Protein AF-A0A3M1VQ22-F1 (afdb_monomer_lite)

Structure (mmCIF, N/CA/C/O backbone):
data_AF-A0A3M1VQ22-F1
#
_entry.id   AF-A0A3M1VQ22-F1
#
loop_
_atom_site.group_PDB
_atom_site.id
_atom_site.type_symbol
_atom_site.label_atom_id
_atom_site.label_alt_id
_atom_site.label_comp_id
_atom_site.label_asym_id
_atom_site.label_entity_id
_atom_site.label_seq_id
_atom_site.pdbx_PDB_ins_code
_atom_site.Cartn_x
_atom_site.Cartn_y
_atom_site.Cartn_z
_atom_site.occupancy
_atom_site.B_iso_or_equiv
_atom_site.auth_seq_id
_atom_site.auth_comp_id
_atom_site.auth_asym_id
_atom_site.auth_atom_id
_atom_site.pdbx_PDB_model_num
ATOM 1 N N . MET A 1 1 ? -21.729 -11.348 -3.000 1.00 43.03 1 MET A N 1
ATOM 2 C CA . MET A 1 1 ? -21.912 -11.469 -4.464 1.00 43.03 1 MET A CA 1
ATOM 3 C C . MET A 1 1 ? -20.705 -10.811 -5.135 1.00 43.03 1 MET A C 1
ATOM 5 O O . MET A 1 1 ? -20.690 -9.607 -5.333 1.00 43.03 1 MET A O 1
ATOM 9 N N . ILE A 1 2 ? -19.619 -11.568 -5.323 1.00 41.66 2 ILE A N 1
ATOM 10 C CA . ILE A 1 2 ? -18.284 -11.046 -5.672 1.00 41.66 2 ILE A CA 1
ATOM 11 C C . ILE A 1 2 ? -18.021 -11.368 -7.144 1.00 41.66 2 ILE A C 1
ATOM 13 O O . ILE A 1 2 ? -17.883 -12.535 -7.511 1.00 41.66 2 ILE A O 1
ATOM 17 N N . ARG A 1 3 ? -17.985 -10.339 -7.998 1.00 43.03 3 ARG A N 1
ATOM 18 C CA . ARG A 1 3 ? -17.655 -10.476 -9.422 1.00 43.03 3 ARG A CA 1
ATOM 19 C C . ARG A 1 3 ? -16.148 -10.695 -9.577 1.00 43.03 3 ARG A C 1
ATOM 21 O O . ARG A 1 3 ? -15.361 -9.761 -9.484 1.00 43.03 3 ARG A O 1
ATOM 28 N N . ARG A 1 4 ? -15.755 -11.948 -9.825 1.00 49.41 4 ARG A N 1
ATOM 29 C CA . ARG A 1 4 ? -14.442 -12.309 -10.378 1.00 49.41 4 ARG A CA 1
ATOM 30 C C . ARG A 1 4 ? -14.407 -11.876 -11.841 1.00 49.41 4 ARG A C 1
ATOM 32 O O . ARG A 1 4 ? -15.120 -12.453 -12.655 1.00 49.41 4 ARG A O 1
ATOM 39 N N . VAL A 1 5 ? -13.566 -10.905 -12.179 1.00 52.34 5 VAL A N 1
ATOM 40 C CA . VAL A 1 5 ? -13.284 -10.547 -13.572 1.00 52.34 5 VAL A CA 1
ATOM 41 C C . VAL A 1 5 ? -11.785 -10.703 -13.829 1.00 52.34 5 VAL A C 1
ATOM 43 O O . VAL A 1 5 ? -10.964 -9.958 -13.311 1.00 52.34 5 VAL A O 1
ATOM 46 N N . GLY A 1 6 ? -11.447 -11.727 -14.618 1.00 43.50 6 GLY A N 1
ATOM 47 C CA . GLY A 1 6 ? -10.594 -11.540 -15.793 1.00 43.50 6 GLY A CA 1
ATOM 48 C C . GLY A 1 6 ? -9.080 -11.383 -15.627 1.00 43.50 6 GLY A C 1
ATOM 49 O O . GLY A 1 6 ? -8.506 -10.529 -16.286 1.00 43.50 6 GLY A O 1
ATOM 50 N N . ARG A 1 7 ? -8.389 -12.249 -14.874 1.00 50.84 7 ARG A N 1
ATOM 51 C CA . ARG A 1 7 ? -6.932 -12.456 -15.047 1.00 50.84 7 ARG A CA 1
ATOM 52 C C . ARG A 1 7 ? -6.647 -13.480 -16.150 1.00 50.84 7 ARG A C 1
ATOM 54 O O . ARG A 1 7 ? -6.264 -14.601 -15.842 1.00 50.84 7 ARG A O 1
ATOM 61 N N . ARG A 1 8 ? -6.856 -13.133 -17.423 1.00 50.88 8 ARG A N 1
ATOM 62 C CA . ARG A 1 8 ? -6.312 -13.870 -18.585 1.00 50.88 8 ARG A CA 1
ATOM 63 C C . ARG A 1 8 ? -6.270 -12.933 -19.788 1.00 50.88 8 ARG A C 1
ATOM 65 O O . ARG A 1 8 ? -7.335 -12.674 -20.334 1.00 50.88 8 ARG A O 1
ATOM 72 N N . ARG A 1 9 ? -5.073 -12.456 -20.164 1.00 49.94 9 ARG A N 1
ATOM 73 C CA . ARG A 1 9 ? -4.638 -12.031 -21.521 1.00 49.94 9 ARG A CA 1
ATOM 74 C C . ARG A 1 9 ? -3.496 -11.006 -21.454 1.00 49.94 9 ARG A C 1
ATOM 76 O O . ARG A 1 9 ? -3.702 -9.866 -21.822 1.00 49.94 9 ARG A O 1
ATOM 83 N N . ILE A 1 10 ? -2.299 -11.408 -21.019 1.00 47.97 10 ILE A N 1
ATOM 84 C CA . ILE A 1 10 ? -1.042 -10.741 -21.426 1.00 47.97 10 ILE A CA 1
ATOM 85 C C . ILE A 1 10 ? 0.077 -11.797 -21.458 1.00 47.97 10 ILE A C 1
ATOM 87 O O . ILE A 1 10 ? 0.997 -11.774 -20.657 1.00 47.97 10 ILE A O 1
ATOM 91 N N . LEU A 1 11 ? -0.053 -12.797 -22.330 1.00 46.06 11 LEU A N 1
ATOM 92 C CA . LEU A 1 11 ? 1.038 -13.697 -22.738 1.00 46.06 11 LEU A CA 1
ATOM 93 C C . LEU A 1 11 ? 0.739 -14.148 -24.175 1.00 46.06 11 LEU A C 1
ATOM 95 O O . LEU A 1 11 ? 0.357 -15.287 -24.418 1.00 46.06 11 LEU A O 1
ATOM 99 N N . ALA A 1 12 ? 0.782 -13.203 -25.114 1.00 44.47 12 ALA A N 1
ATOM 100 C CA . ALA A 1 12 ? 0.641 -13.468 -26.550 1.00 44.47 12 ALA A CA 1
ATOM 101 C C . ALA A 1 12 ? 1.214 -12.300 -27.374 1.00 44.47 12 ALA A C 1
ATOM 103 O O . ALA A 1 12 ? 0.544 -11.755 -28.242 1.00 44.47 12 ALA A O 1
ATOM 104 N N . GLY A 1 13 ? 2.435 -11.868 -27.051 1.00 37.38 13 GLY A N 1
ATOM 105 C CA . GLY A 1 13 ? 3.109 -10.758 -27.741 1.00 37.38 13 GLY A CA 1
ATOM 106 C C . GLY A 1 13 ? 4.597 -11.000 -27.983 1.00 37.38 13 GLY A C 1
ATOM 107 O O . GLY A 1 13 ? 5.353 -10.051 -28.123 1.00 37.38 13 GLY A O 1
ATOM 108 N N . LEU A 1 14 ? 5.035 -12.262 -27.977 1.00 42.47 14 LEU A N 1
ATOM 109 C CA . LEU A 1 14 ? 6.448 -12.642 -28.060 1.00 42.47 14 LEU A CA 1
ATOM 110 C C . LEU A 1 14 ? 6.607 -13.842 -29.007 1.00 42.47 14 LEU A C 1
ATOM 112 O O . LEU A 1 14 ? 7.109 -14.890 -28.628 1.00 42.47 14 LEU A O 1
ATOM 116 N N . ALA A 1 15 ? 6.070 -13.720 -30.226 1.00 43.84 15 ALA A N 1
ATOM 117 C CA . ALA A 1 15 ? 6.217 -14.739 -31.273 1.00 43.84 15 ALA A CA 1
ATOM 118 C C . ALA A 1 15 ? 5.955 -14.216 -32.704 1.00 43.84 15 ALA A C 1
ATOM 120 O O . ALA A 1 15 ? 5.508 -14.975 -33.557 1.00 43.84 15 ALA A O 1
ATOM 121 N N . ALA A 1 16 ? 6.195 -12.932 -32.994 1.00 44.53 16 ALA A N 1
ATOM 122 C CA . ALA A 1 16 ? 5.963 -12.386 -34.338 1.00 44.53 16 ALA A CA 1
ATOM 123 C C . ALA A 1 16 ? 6.965 -11.280 -34.710 1.00 44.53 16 ALA A C 1
ATOM 125 O O . ALA A 1 16 ? 6.578 -10.151 -34.981 1.00 44.53 16 ALA A O 1
ATOM 126 N N . ALA A 1 17 ? 8.262 -11.595 -34.699 1.00 41.09 17 ALA A N 1
ATOM 127 C CA . ALA A 1 17 ? 9.289 -10.723 -35.287 1.00 41.09 17 ALA A CA 1
ATOM 128 C C . ALA A 1 17 ? 10.519 -11.494 -35.810 1.00 41.09 17 ALA A C 1
ATOM 130 O O . ALA A 1 17 ? 11.607 -10.942 -35.884 1.00 41.09 17 ALA A O 1
ATOM 131 N N . ASN A 1 18 ? 10.361 -12.771 -36.179 1.00 45.91 18 ASN A N 1
ATOM 132 C CA . ASN A 1 18 ? 11.430 -13.592 -36.765 1.00 45.91 18 ASN A CA 1
ATOM 133 C C . ASN A 1 18 ? 10.961 -14.231 -38.078 1.00 45.91 18 ASN A C 1
ATOM 135 O O . ASN A 1 18 ? 10.862 -15.449 -38.180 1.00 45.91 18 ASN A O 1
ATOM 139 N N . LEU A 1 19 ? 10.604 -13.408 -39.068 1.00 43.31 19 LEU A N 1
ATOM 140 C CA . LEU A 1 19 ? 10.164 -13.899 -40.380 1.00 43.31 19 LEU A CA 1
ATOM 141 C C . LEU A 1 19 ? 10.321 -12.835 -41.484 1.00 43.31 19 LEU A C 1
ATOM 143 O O . LEU A 1 19 ? 9.360 -12.507 -42.165 1.00 43.31 19 LEU A O 1
ATOM 147 N N . VAL A 1 20 ? 11.525 -12.268 -41.659 1.00 44.25 20 VAL A N 1
ATOM 148 C CA . VAL A 1 20 ? 11.853 -11.486 -42.881 1.00 44.25 20 VAL A CA 1
ATOM 149 C C . VAL A 1 20 ? 13.243 -11.787 -43.479 1.00 44.25 20 VAL A C 1
ATOM 151 O O . VAL A 1 20 ? 13.427 -11.583 -44.670 1.00 44.25 20 VAL A O 1
ATOM 154 N N . ASN A 1 21 ? 14.209 -12.379 -42.765 1.00 38.47 21 ASN A N 1
ATOM 155 C CA . ASN A 1 21 ? 15.566 -12.586 -43.314 1.00 38.47 21 ASN A CA 1
ATOM 156 C C . ASN A 1 21 ? 15.889 -14.041 -43.699 1.00 38.47 21 ASN A C 1
ATOM 158 O O . ASN A 1 21 ? 16.806 -14.649 -43.155 1.00 38.47 21 ASN A O 1
ATOM 162 N N . ALA A 1 22 ? 15.151 -14.599 -44.664 1.00 40.06 22 ALA A N 1
ATOM 163 C CA . ALA A 1 22 ? 15.473 -15.907 -45.254 1.00 40.06 22 ALA A CA 1
ATOM 164 C C . ALA A 1 22 ? 15.155 -16.017 -46.764 1.00 40.06 22 ALA A C 1
ATOM 166 O O . ALA A 1 22 ? 14.732 -17.074 -47.220 1.00 40.06 22 ALA A O 1
ATOM 167 N N . VAL A 1 23 ? 15.345 -14.945 -47.555 1.00 41.47 23 VAL A N 1
ATOM 168 C CA . VAL A 1 23 ? 15.144 -14.973 -49.031 1.00 41.47 23 VAL A CA 1
ATOM 169 C C . VAL A 1 23 ? 16.286 -14.291 -49.815 1.00 41.47 23 VAL A C 1
ATOM 171 O O . VAL A 1 23 ? 16.087 -13.765 -50.899 1.00 41.47 23 VAL A O 1
ATOM 174 N N . ALA A 1 24 ? 17.525 -14.311 -49.319 1.00 35.53 24 ALA A N 1
ATOM 175 C CA . ALA A 1 24 ? 18.677 -13.754 -50.054 1.00 35.53 24 ALA A CA 1
ATOM 176 C C . ALA A 1 24 ? 19.819 -14.769 -50.234 1.00 35.53 24 ALA A C 1
ATOM 178 O O . ALA A 1 24 ? 20.990 -14.442 -50.081 1.00 35.53 24 ALA A O 1
ATOM 179 N N . ALA A 1 25 ? 19.471 -16.020 -50.544 1.00 37.09 25 ALA A N 1
ATOM 180 C CA . ALA A 1 25 ? 20.426 -17.086 -50.848 1.00 37.09 25 ALA A CA 1
ATOM 181 C C . ALA A 1 25 ? 19.922 -17.964 -52.010 1.00 37.09 25 ALA A C 1
ATOM 183 O O . ALA A 1 25 ? 19.781 -19.170 -51.857 1.00 37.09 25 ALA A O 1
ATOM 184 N N . ALA A 1 26 ? 19.575 -17.358 -53.155 1.00 40.00 26 ALA A N 1
ATOM 185 C CA . ALA A 1 26 ? 19.200 -18.087 -54.378 1.00 40.00 26 ALA A CA 1
ATOM 186 C C . ALA A 1 26 ? 19.204 -17.191 -55.641 1.00 40.00 26 ALA A C 1
ATOM 188 O O . ALA A 1 26 ? 18.180 -17.031 -56.291 1.00 40.00 26 ALA A O 1
ATOM 189 N N . ALA A 1 27 ? 20.338 -16.567 -55.964 1.00 40.44 27 ALA A N 1
ATOM 190 C CA . ALA A 1 27 ? 20.690 -16.007 -57.282 1.00 40.44 27 ALA A CA 1
ATOM 191 C C . ALA A 1 27 ? 22.098 -15.419 -57.104 1.00 40.44 27 ALA A C 1
ATOM 193 O O . ALA A 1 27 ? 22.261 -14.433 -56.401 1.00 40.44 27 ALA A O 1
ATOM 194 N N . ILE A 1 28 ? 23.183 -16.050 -57.541 1.00 40.75 28 ILE A N 1
ATOM 195 C CA . ILE A 1 28 ? 23.676 -16.024 -58.920 1.00 40.75 28 ILE A CA 1
ATOM 196 C C . ILE A 1 28 ? 24.540 -17.283 -59.090 1.00 40.75 28 ILE A C 1
ATOM 198 O O . ILE A 1 28 ? 25.697 -17.326 -58.684 1.00 40.75 28 ILE A O 1
ATOM 202 N N . LEU A 1 29 ? 23.950 -18.341 -59.641 1.00 38.75 29 LEU A N 1
ATOM 203 C CA . LEU A 1 29 ? 24.660 -19.559 -60.038 1.00 38.75 29 LEU A CA 1
ATOM 204 C C . LEU A 1 29 ? 23.904 -20.196 -61.211 1.00 38.75 29 LEU A C 1
ATOM 206 O O . LEU A 1 29 ? 23.337 -21.271 -61.082 1.00 38.75 29 LEU A O 1
ATOM 210 N N . ALA A 1 30 ? 23.816 -19.466 -62.331 1.00 36.09 30 ALA A N 1
ATOM 211 C CA . ALA A 1 30 ? 23.327 -19.973 -63.618 1.00 36.09 30 ALA A CA 1
ATOM 212 C C . ALA A 1 30 ? 23.553 -18.958 -64.759 1.00 36.09 30 ALA A C 1
ATOM 214 O O . ALA A 1 30 ? 22.611 -18.298 -65.173 1.00 36.09 30 ALA A O 1
ATOM 215 N N . VAL A 1 31 ? 24.777 -18.853 -65.293 1.00 38.97 31 VAL A N 1
ATOM 216 C CA . VAL A 1 31 ? 25.001 -18.616 -66.739 1.00 38.97 31 VAL A CA 1
ATOM 217 C C . VAL A 1 31 ? 26.273 -19.370 -67.143 1.00 38.97 31 VAL A C 1
ATOM 219 O O . VAL A 1 31 ? 27.340 -18.808 -67.364 1.00 38.97 31 VAL A O 1
ATOM 222 N N . VAL A 1 32 ? 26.149 -20.693 -67.186 1.00 39.50 32 VAL A N 1
ATOM 223 C CA . VAL A 1 32 ? 26.975 -21.572 -68.016 1.00 39.50 32 VAL A CA 1
ATOM 224 C C . VAL A 1 32 ? 26.030 -22.139 -69.072 1.00 39.50 32 VAL A C 1
ATOM 226 O O . VAL A 1 32 ? 24.908 -22.514 -68.743 1.00 39.50 32 VAL A O 1
ATOM 229 N N . SER A 1 33 ? 26.518 -22.234 -70.311 1.00 38.31 33 SER A N 1
ATOM 230 C CA . SER A 1 33 ? 25.913 -22.863 -71.498 1.00 38.31 33 SER A CA 1
ATOM 231 C C . SER A 1 33 ? 25.018 -21.986 -72.390 1.00 38.31 33 SER A C 1
ATOM 233 O O . SER A 1 33 ? 23.804 -21.965 -72.260 1.00 38.31 33 SER A O 1
ATOM 235 N N . LEU A 1 34 ? 25.635 -21.312 -73.370 1.00 36.50 34 LEU A N 1
ATOM 236 C CA . LEU A 1 34 ? 25.376 -21.541 -74.803 1.00 36.50 34 LEU A CA 1
ATOM 237 C C . LEU A 1 34 ? 26.309 -20.656 -75.652 1.00 36.50 34 LEU A C 1
ATOM 239 O O . LEU A 1 34 ? 26.070 -19.465 -75.789 1.00 36.50 34 LEU A O 1
ATOM 243 N N . ALA A 1 35 ? 27.366 -21.244 -76.215 1.00 37.16 35 ALA A N 1
ATOM 244 C CA . ALA A 1 35 ? 27.938 -20.890 -77.522 1.00 37.16 35 ALA A CA 1
ATOM 245 C C . ALA A 1 35 ? 29.147 -21.798 -77.773 1.00 37.16 35 ALA A C 1
ATOM 247 O O . ALA A 1 35 ? 30.301 -21.436 -77.554 1.00 37.16 35 ALA A O 1
ATOM 248 N N . GLY A 1 36 ? 28.864 -23.028 -78.195 1.00 33.69 36 GLY A N 1
ATOM 249 C CA . GLY A 1 36 ? 29.852 -23.815 -78.911 1.00 33.69 36 GLY A CA 1
ATOM 250 C C . GLY A 1 36 ? 30.009 -23.263 -80.326 1.00 33.69 36 GLY A C 1
ATOM 251 O O . GLY A 1 36 ? 29.008 -22.989 -80.978 1.00 33.69 36 GLY A O 1
ATOM 252 N N . ARG A 1 37 ? 31.259 -23.137 -80.773 1.00 39.56 37 ARG A N 1
ATOM 253 C CA . ARG A 1 37 ? 31.849 -23.807 -81.948 1.00 39.56 37 ARG A CA 1
ATOM 254 C C . ARG A 1 37 ? 32.861 -22.914 -82.663 1.00 39.56 37 ARG A C 1
ATOM 256 O O . ARG A 1 37 ? 32.543 -21.843 -83.151 1.00 39.56 37 ARG A O 1
ATOM 263 N N . GLU A 1 38 ? 34.049 -23.501 -82.773 1.00 38.84 38 GLU A N 1
ATOM 264 C CA . GLU A 1 38 ? 34.895 -23.492 -83.966 1.00 38.84 38 GLU A CA 1
ATOM 265 C C . GLU A 1 38 ? 35.459 -22.138 -84.414 1.00 38.84 38 GLU A C 1
ATOM 267 O O . GLU A 1 38 ? 34.903 -21.444 -85.254 1.00 38.84 38 GLU A O 1
ATOM 272 N N . SER A 1 39 ? 36.696 -21.866 -83.993 1.00 40.91 39 SER A N 1
ATOM 273 C CA . SER A 1 39 ? 37.701 -21.484 -84.984 1.00 40.91 39 SER A CA 1
ATOM 274 C C . SER A 1 39 ? 39.082 -21.969 -84.560 1.00 40.91 39 SER A C 1
ATOM 276 O O . SER A 1 39 ? 39.655 -21.535 -83.562 1.00 40.91 39 SER A O 1
ATOM 278 N N . ARG A 1 40 ? 39.578 -22.953 -85.312 1.00 42.44 40 ARG A N 1
ATOM 279 C CA . ARG A 1 40 ? 40.925 -23.509 -85.238 1.00 42.44 40 ARG A CA 1
ATOM 280 C C . ARG A 1 40 ? 41.657 -23.037 -86.492 1.00 42.44 40 ARG A C 1
ATOM 282 O O . ARG A 1 40 ? 41.433 -23.584 -87.563 1.00 42.44 40 ARG A O 1
ATOM 289 N N . ALA A 1 41 ? 42.536 -22.059 -86.334 1.00 40.28 41 ALA A N 1
ATOM 290 C CA . ALA A 1 41 ? 43.643 -21.748 -87.237 1.00 40.28 41 ALA A CA 1
ATOM 291 C C . ALA A 1 41 ? 44.754 -21.199 -86.326 1.00 40.28 41 ALA A C 1
ATOM 293 O O . ALA A 1 41 ? 44.575 -20.173 -85.685 1.00 40.28 41 ALA A O 1
ATOM 294 N N . GLN A 1 42 ? 45.650 -22.066 -85.853 1.00 38.31 42 GLN A N 1
ATOM 295 C CA . GLN A 1 42 ? 47.008 -22.243 -86.380 1.00 38.31 42 GLN A CA 1
ATOM 296 C C . GLN A 1 42 ? 47.848 -20.960 -86.435 1.00 38.31 42 GLN A C 1
ATOM 298 O O . GLN A 1 42 ? 47.538 -20.052 -87.193 1.00 38.31 42 GLN A O 1
ATOM 303 N N . GLN A 1 43 ? 48.993 -21.062 -85.737 1.00 39.88 43 GLN A N 1
ATOM 304 C CA . GLN A 1 43 ? 50.271 -20.376 -85.982 1.00 39.88 43 GLN A CA 1
ATOM 305 C C . GLN A 1 43 ? 50.308 -18.906 -85.507 1.00 39.88 43 GLN A C 1
ATOM 307 O O . GLN A 1 43 ? 49.390 -18.149 -85.759 1.00 39.88 43 GLN A O 1
ATOM 312 N N . THR A 1 44 ? 51.294 -18.426 -84.740 1.00 37.25 44 THR A N 1
ATOM 313 C CA . THR A 1 44 ? 52.724 -18.777 -84.686 1.00 37.25 44 THR A CA 1
ATOM 314 C C . THR A 1 44 ? 53.408 -18.070 -83.501 1.00 37.25 44 THR A C 1
ATOM 316 O O . THR A 1 44 ? 53.083 -16.928 -83.218 1.00 37.25 44 THR A O 1
ATOM 319 N N . VAL A 1 45 ? 54.413 -18.751 -82.928 1.00 44.19 45 VAL A N 1
ATOM 320 C CA . VAL A 1 45 ? 55.633 -18.244 -82.250 1.00 44.19 45 VAL A CA 1
ATOM 321 C C . VAL A 1 45 ? 55.492 -17.532 -80.881 1.00 44.19 45 VAL A C 1
ATOM 323 O O . VAL A 1 45 ? 54.799 -16.527 -80.766 1.00 44.19 45 VAL A O 1
ATOM 326 N N . PRO A 1 46 ? 56.208 -18.013 -79.837 1.00 51.91 46 PRO A N 1
ATOM 327 C CA . PRO A 1 46 ? 56.334 -17.328 -78.558 1.00 51.91 46 PRO A CA 1
ATOM 328 C C . PRO A 1 46 ? 57.425 -16.260 -78.671 1.00 51.91 46 PRO A C 1
ATOM 330 O O . PRO A 1 46 ? 58.616 -16.568 -78.652 1.00 51.91 46 PRO A O 1
ATOM 333 N N . GLU A 1 47 ? 57.024 -15.001 -78.795 1.00 47.97 47 GLU A N 1
ATOM 334 C CA . GLU A 1 47 ? 57.943 -13.881 -78.639 1.00 47.97 47 GLU A CA 1
ATOM 335 C C . GLU A 1 47 ? 58.036 -13.552 -77.147 1.00 47.97 47 GLU A C 1
ATOM 337 O O . GLU A 1 47 ? 57.214 -12.845 -76.566 1.00 47.97 47 GLU A O 1
ATOM 342 N N . ALA A 1 48 ? 59.019 -14.182 -76.506 1.00 53.09 48 ALA A N 1
ATOM 343 C CA . ALA A 1 48 ? 59.512 -13.772 -75.208 1.00 53.09 48 ALA A CA 1
ATOM 344 C C . ALA A 1 48 ? 60.087 -12.354 -75.344 1.00 53.09 48 ALA A C 1
ATOM 346 O O . ALA A 1 48 ? 61.204 -12.182 -75.825 1.00 53.09 48 ALA A O 1
ATOM 347 N N . LEU A 1 49 ? 59.308 -11.356 -74.927 1.00 48.59 49 LEU A N 1
ATOM 348 C CA . LEU A 1 49 ? 59.754 -9.981 -74.740 1.00 48.59 49 LEU A CA 1
ATOM 349 C C . LEU A 1 49 ? 59.632 -9.607 -73.258 1.00 48.59 49 LEU A C 1
ATOM 351 O O . LEU A 1 49 ? 58.539 -9.497 -72.708 1.00 48.59 49 LEU A O 1
ATOM 355 N N . ASP A 1 50 ? 60.813 -9.455 -72.664 1.00 50.19 50 ASP A N 1
ATOM 356 C CA . ASP A 1 50 ? 61.191 -8.588 -71.547 1.00 50.19 50 ASP A CA 1
ATOM 357 C C . ASP A 1 50 ? 60.502 -8.725 -70.173 1.00 50.19 50 ASP A C 1
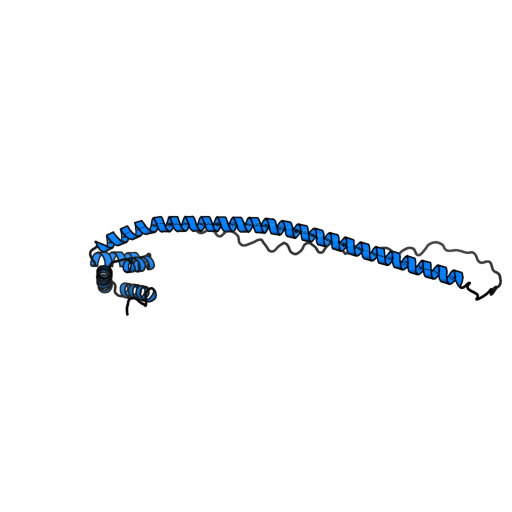ATOM 359 O O . ASP A 1 50 ? 59.413 -8.198 -69.939 1.00 50.19 50 ASP A O 1
ATOM 363 N N . PRO A 1 51 ? 61.215 -9.265 -69.161 1.00 52.62 51 PRO A N 1
ATOM 364 C CA . PRO A 1 51 ? 60.904 -9.045 -67.759 1.00 52.62 51 PRO A CA 1
ATOM 365 C C . PRO A 1 51 ? 61.570 -7.742 -67.283 1.00 52.62 51 PRO A C 1
ATOM 367 O O . PRO A 1 51 ? 62.492 -7.764 -66.474 1.00 52.62 51 PRO A O 1
ATOM 370 N N . LEU A 1 52 ? 61.116 -6.592 -67.779 1.00 52.25 52 LEU A N 1
ATOM 371 C CA . LEU A 1 52 ? 61.417 -5.288 -67.176 1.00 52.25 52 LEU A CA 1
ATOM 372 C C . LEU A 1 52 ? 60.109 -4.509 -67.041 1.00 52.25 52 LEU A C 1
ATOM 374 O O . LEU A 1 52 ? 59.797 -3.604 -67.810 1.00 52.25 52 LEU A O 1
ATOM 378 N N . ALA A 1 53 ? 59.315 -4.910 -66.046 1.00 57.56 53 ALA A N 1
ATOM 379 C CA . ALA A 1 53 ? 58.217 -4.098 -65.553 1.00 57.56 53 ALA A CA 1
ATOM 380 C C . ALA A 1 53 ? 58.781 -2.733 -65.133 1.00 57.56 53 ALA A C 1
ATOM 382 O O . ALA A 1 53 ? 59.586 -2.645 -64.208 1.00 57.56 53 ALA A O 1
ATOM 383 N N . ASP A 1 54 ? 58.378 -1.685 -65.844 1.00 61.62 54 ASP A N 1
ATOM 384 C CA . ASP A 1 54 ? 58.739 -0.299 -65.566 1.00 61.62 54 ASP A CA 1
ATOM 385 C C . ASP A 1 54 ? 58.308 0.045 -64.119 1.00 61.62 54 ASP A C 1
ATOM 387 O O . ASP A 1 54 ? 57.100 0.094 -63.841 1.00 61.62 54 ASP A O 1
ATOM 391 N N . PRO A 1 55 ? 59.246 0.218 -63.165 1.00 63.72 55 PRO A N 1
ATOM 392 C CA . PRO A 1 55 ? 58.932 0.280 -61.732 1.00 63.72 55 PRO A CA 1
ATOM 393 C C . PRO A 1 55 ? 57.993 1.446 -61.394 1.00 63.72 55 PRO A C 1
ATOM 395 O O . PRO A 1 55 ? 57.180 1.357 -60.477 1.00 63.72 55 PRO A O 1
ATOM 398 N N . VAL A 1 56 ? 58.017 2.501 -62.213 1.00 66.12 56 VAL A N 1
ATOM 399 C CA . VAL A 1 56 ? 57.152 3.679 -62.090 1.00 66.12 56 VAL A CA 1
ATOM 400 C C . VAL A 1 56 ? 55.671 3.340 -62.323 1.00 66.12 56 VAL A C 1
ATOM 402 O O . VAL A 1 56 ? 54.796 3.885 -61.650 1.00 66.12 56 VAL A O 1
ATOM 405 N N . LYS A 1 57 ? 55.356 2.414 -63.239 1.00 73.06 57 LYS A N 1
ATOM 406 C CA . LYS A 1 57 ? 53.969 1.982 -63.501 1.00 73.06 57 LYS A CA 1
ATOM 407 C C . LYS A 1 57 ? 53.456 1.031 -62.423 1.00 73.06 57 LYS A C 1
ATOM 409 O O . LYS A 1 57 ? 52.279 1.096 -62.072 1.00 73.06 57 LYS A O 1
ATOM 414 N N . ALA A 1 58 ? 54.333 0.186 -61.881 1.00 74.62 58 ALA A N 1
ATOM 415 C CA . ALA A 1 58 ? 54.002 -0.684 -60.757 1.00 74.62 58 ALA A CA 1
ATOM 416 C C . ALA A 1 58 ? 53.657 0.137 -59.502 1.00 74.62 58 ALA A C 1
ATOM 418 O O . ALA A 1 58 ? 52.615 -0.091 -58.893 1.00 74.62 58 ALA A O 1
ATOM 419 N N . GLU A 1 59 ? 54.450 1.163 -59.173 1.00 78.81 59 GLU A N 1
ATOM 420 C CA . GLU A 1 59 ? 54.151 2.063 -58.051 1.00 78.81 59 GLU A CA 1
ATOM 421 C C . GLU A 1 59 ? 52.841 2.843 -58.228 1.00 78.81 59 GLU A C 1
ATOM 423 O O . GLU A 1 59 ? 52.094 3.022 -57.266 1.00 78.81 59 GLU A O 1
ATOM 428 N N . ALA A 1 60 ? 52.537 3.312 -59.443 1.00 81.44 60 ALA A N 1
ATOM 429 C CA . ALA A 1 60 ? 51.286 4.019 -59.719 1.00 81.44 60 ALA A CA 1
ATOM 430 C C . ALA A 1 60 ? 50.054 3.120 -59.504 1.00 81.44 60 ALA A C 1
ATOM 432 O O . ALA A 1 60 ? 49.068 3.561 -58.911 1.00 81.44 60 ALA A O 1
ATOM 433 N N . LEU A 1 61 ? 50.131 1.850 -59.918 1.00 83.06 61 LEU A N 1
ATOM 434 C CA . LEU A 1 61 ? 49.072 0.859 -59.703 1.00 83.06 61 LEU A CA 1
ATOM 435 C C . LEU A 1 61 ? 48.873 0.534 -58.216 1.00 83.06 61 LEU A C 1
ATOM 437 O O . LEU A 1 61 ? 47.732 0.437 -57.766 1.00 83.06 61 LEU A O 1
ATOM 441 N N . GLU A 1 62 ? 49.949 0.408 -57.436 1.00 85.12 62 GLU A N 1
ATOM 442 C CA . GLU A 1 62 ? 49.852 0.182 -55.985 1.00 85.12 62 GLU A CA 1
ATOM 443 C C . GLU A 1 62 ? 49.267 1.398 -55.242 1.00 85.12 62 GLU A C 1
ATOM 445 O O . GLU A 1 62 ? 48.439 1.251 -54.339 1.00 85.12 62 GLU A O 1
ATOM 450 N N . ARG A 1 63 ? 49.603 2.626 -55.663 1.00 87.81 63 ARG A N 1
ATOM 451 C CA . ARG A 1 63 ? 48.975 3.850 -55.125 1.00 87.81 63 ARG A CA 1
ATOM 452 C C . ARG A 1 63 ? 47.481 3.912 -55.433 1.00 87.81 63 ARG A C 1
ATOM 454 O O . ARG A 1 63 ? 46.688 4.319 -54.590 1.00 87.81 63 ARG A O 1
ATOM 461 N N . GLU A 1 64 ? 47.076 3.491 -56.625 1.00 90.06 64 GLU A N 1
ATOM 462 C CA . GLU A 1 64 ? 45.662 3.456 -56.993 1.00 90.06 64 GLU A CA 1
ATOM 463 C C . GLU A 1 64 ? 44.884 2.381 -56.218 1.00 90.06 64 GLU A C 1
ATOM 465 O O . GLU A 1 64 ? 43.741 2.614 -55.820 1.00 90.06 64 GLU A O 1
ATOM 470 N N . ARG A 1 65 ? 45.499 1.218 -55.960 1.00 89.31 65 ARG A N 1
ATOM 471 C CA . ARG A 1 65 ? 44.918 0.164 -55.112 1.00 89.31 65 ARG A CA 1
ATOM 472 C C . ARG A 1 65 ? 44.735 0.634 -53.675 1.00 89.31 65 ARG A C 1
ATOM 474 O O . ARG A 1 65 ? 43.621 0.572 -53.169 1.00 89.31 65 ARG A O 1
ATOM 481 N N . THR A 1 66 ? 45.782 1.182 -53.065 1.00 93.00 66 THR A N 1
ATOM 482 C CA . THR A 1 66 ? 45.722 1.708 -51.690 1.00 93.00 66 THR A CA 1
ATOM 483 C C . THR A 1 66 ? 44.720 2.854 -51.553 1.00 93.00 66 THR A C 1
ATOM 485 O O . THR A 1 66 ? 43.974 2.912 -50.579 1.00 93.00 66 THR A O 1
ATOM 488 N N . PHE A 1 67 ? 44.621 3.738 -52.553 1.00 94.12 67 PHE A N 1
ATOM 489 C CA . PHE A 1 67 ? 43.585 4.770 -52.578 1.00 94.12 67 PHE A CA 1
ATOM 490 C C . PHE A 1 67 ? 42.174 4.172 -52.653 1.00 94.12 67 PHE A C 1
ATOM 492 O O . PHE A 1 67 ? 41.286 4.604 -51.918 1.00 94.12 67 PHE A O 1
ATOM 499 N N . ARG A 1 68 ? 41.955 3.161 -53.505 1.00 94.75 68 ARG A N 1
ATOM 500 C CA . ARG A 1 68 ? 40.664 2.458 -53.579 1.00 94.75 68 ARG A CA 1
ATOM 501 C C . ARG A 1 68 ? 40.307 1.778 -52.257 1.00 94.75 68 ARG A C 1
ATOM 503 O O . ARG A 1 68 ? 39.175 1.921 -51.808 1.00 94.75 68 ARG A O 1
ATOM 510 N N . GLU A 1 69 ? 41.257 1.104 -51.618 1.00 95.62 69 GLU A N 1
ATOM 511 C CA . GLU A 1 69 ? 41.067 0.477 -50.304 1.00 95.62 69 GLU A CA 1
ATOM 512 C C . GLU A 1 69 ? 40.684 1.507 -49.233 1.00 95.62 69 GLU A C 1
ATOM 514 O O . GLU A 1 69 ? 39.713 1.301 -48.505 1.00 95.62 69 GLU A O 1
ATOM 519 N N . LEU A 1 70 ? 41.367 2.657 -49.196 1.00 96.25 70 LEU A N 1
ATOM 520 C CA . LEU A 1 70 ? 41.053 3.746 -48.270 1.00 96.25 70 LEU A CA 1
ATOM 521 C C . LEU A 1 70 ? 39.634 4.296 -48.492 1.00 96.25 70 LEU A C 1
ATOM 523 O O . LEU A 1 70 ? 38.910 4.571 -47.536 1.00 96.25 70 LEU A O 1
ATOM 527 N N . VAL A 1 71 ? 39.218 4.461 -49.752 1.00 96.81 71 VAL A N 1
ATOM 528 C CA . VAL A 1 71 ? 37.865 4.929 -50.089 1.00 96.81 71 VAL A CA 1
ATOM 529 C C . VAL A 1 71 ? 36.807 3.931 -49.616 1.00 96.81 71 VAL A C 1
ATOM 531 O O . VAL A 1 71 ? 35.790 4.353 -49.061 1.00 96.81 71 VAL A O 1
ATOM 534 N N . GLU A 1 72 ? 37.035 2.630 -49.788 1.00 96.81 72 GLU A N 1
ATOM 535 C CA . GLU A 1 72 ? 36.119 1.597 -49.295 1.00 96.81 72 GLU A CA 1
ATOM 536 C C . GLU A 1 72 ? 36.077 1.545 -47.762 1.00 96.81 72 GLU A C 1
ATOM 538 O O . GLU A 1 72 ? 34.991 1.476 -47.183 1.00 96.81 72 GLU A O 1
ATOM 543 N N . GLU A 1 73 ? 37.217 1.685 -47.079 1.00 97.19 73 GLU A N 1
ATOM 544 C CA . GLU A 1 73 ? 37.261 1.770 -45.615 1.00 97.19 73 GLU A CA 1
ATOM 545 C C . GLU A 1 73 ? 36.489 2.995 -45.098 1.00 97.19 73 GLU A C 1
ATOM 547 O O . GLU A 1 73 ? 35.699 2.894 -44.155 1.00 97.19 73 GLU A O 1
ATOM 552 N N . LEU A 1 74 ? 36.660 4.157 -45.736 1.00 97.56 74 LEU A N 1
ATOM 553 C CA . LEU A 1 74 ? 35.931 5.375 -45.380 1.00 97.56 74 LEU A CA 1
ATOM 554 C C . LEU A 1 74 ? 34.426 5.237 -45.626 1.00 97.56 74 LEU A C 1
ATOM 556 O O . LEU A 1 74 ? 33.631 5.694 -44.803 1.00 97.56 74 LEU A O 1
ATOM 560 N N . ARG A 1 75 ? 34.014 4.581 -46.718 1.00 97.31 75 ARG A N 1
ATOM 561 C CA . ARG A 1 75 ? 32.599 4.275 -46.987 1.00 97.31 75 ARG A CA 1
ATOM 562 C C . ARG A 1 75 ? 32.018 3.342 -45.932 1.00 97.31 75 ARG A C 1
ATOM 564 O O . ARG A 1 75 ? 30.926 3.610 -45.434 1.00 97.31 75 ARG A O 1
ATOM 571 N N . ALA A 1 76 ? 32.751 2.296 -45.556 1.00 97.44 76 ALA A N 1
ATOM 572 C CA . ALA A 1 76 ? 32.337 1.365 -44.513 1.00 97.44 76 ALA A CA 1
ATOM 573 C C . ALA A 1 76 ? 32.178 2.073 -43.159 1.00 97.44 76 ALA A C 1
ATOM 575 O O . ALA A 1 76 ? 31.136 1.937 -42.517 1.00 97.44 76 ALA A O 1
ATOM 576 N N . LYS A 1 77 ? 33.155 2.902 -42.766 1.00 97.75 77 LYS A N 1
ATOM 577 C CA . LYS A 1 77 ? 33.086 3.708 -41.537 1.00 97.75 77 LYS A CA 1
ATOM 578 C C . LYS A 1 77 ? 31.929 4.700 -41.559 1.00 97.75 77 LYS A C 1
ATOM 580 O O . LYS A 1 77 ? 31.223 4.826 -40.564 1.00 97.75 77 LYS A O 1
ATOM 585 N N . LYS A 1 78 ? 31.696 5.380 -42.684 1.00 97.88 78 LYS A N 1
ATOM 586 C CA . LYS A 1 78 ? 30.557 6.295 -42.831 1.00 97.88 78 LYS A CA 1
ATOM 587 C C . LYS A 1 78 ? 29.229 5.557 -42.644 1.00 97.88 78 LYS A C 1
ATOM 589 O O . LYS A 1 78 ? 28.402 6.005 -41.860 1.00 97.88 78 LYS A O 1
ATOM 594 N N . ALA A 1 79 ? 29.057 4.408 -43.294 1.00 97.81 79 ALA A N 1
ATOM 595 C CA . ALA A 1 79 ? 27.849 3.599 -43.148 1.00 97.81 79 ALA A CA 1
ATOM 596 C C . ALA A 1 79 ? 27.660 3.082 -41.709 1.00 97.81 79 ALA A C 1
ATOM 598 O O . ALA A 1 79 ? 26.535 2.978 -41.225 1.00 97.81 79 ALA A O 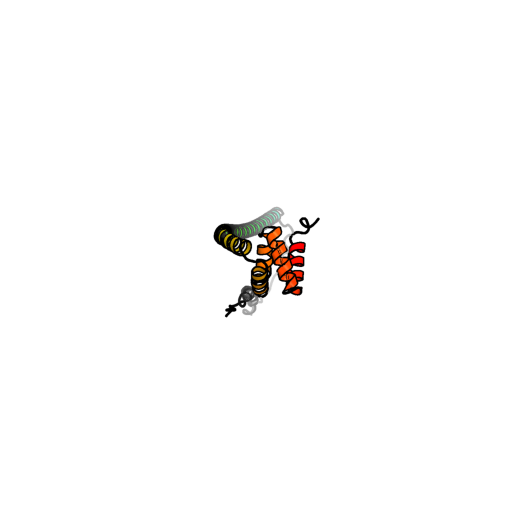1
ATOM 599 N N . GLU A 1 80 ? 28.746 2.756 -41.004 1.00 98.19 80 GLU A N 1
ATOM 600 C CA . GLU A 1 80 ? 28.697 2.383 -39.588 1.00 98.19 80 GLU A CA 1
ATOM 601 C C . GLU A 1 80 ? 28.265 3.557 -38.698 1.00 98.19 80 GLU A C 1
ATOM 603 O O . GLU A 1 80 ? 27.418 3.375 -37.823 1.00 98.19 80 GLU A O 1
ATOM 608 N N . ILE A 1 81 ? 28.809 4.754 -38.933 1.00 98.31 81 ILE A N 1
ATOM 609 C CA . ILE A 1 81 ? 28.439 5.971 -38.199 1.00 98.31 81 ILE A CA 1
ATOM 610 C C . ILE A 1 81 ? 26.963 6.299 -38.428 1.00 98.31 81 ILE A C 1
ATOM 612 O O . ILE A 1 81 ? 26.236 6.446 -37.453 1.00 98.31 81 ILE A O 1
ATOM 616 N N . GLU A 1 82 ? 26.491 6.304 -39.675 1.00 98.31 82 GLU A N 1
ATOM 617 C CA . GLU A 1 82 ? 25.081 6.571 -40.000 1.00 98.31 82 GLU A CA 1
ATOM 618 C C . GLU A 1 82 ? 24.134 5.571 -39.313 1.00 98.31 82 GLU A C 1
ATOM 620 O O . GLU A 1 82 ? 23.081 5.945 -38.797 1.00 98.31 82 GLU A O 1
ATOM 625 N N . ARG A 1 83 ? 24.522 4.288 -39.233 1.00 98.31 83 ARG A N 1
ATOM 626 C CA . ARG A 1 83 ? 23.758 3.275 -38.483 1.00 98.31 83 ARG A CA 1
ATOM 627 C C . ARG A 1 83 ? 23.719 3.573 -36.988 1.00 98.31 83 ARG A C 1
ATOM 629 O O . ARG A 1 83 ? 22.670 3.411 -36.369 1.00 98.31 83 ARG A O 1
ATOM 636 N N . ARG A 1 84 ? 24.847 3.984 -36.402 1.00 98.31 84 ARG A N 1
ATOM 637 C CA . ARG A 1 84 ? 24.923 4.348 -34.979 1.00 98.31 84 ARG A CA 1
ATOM 638 C C . ARG A 1 84 ? 24.109 5.599 -34.676 1.00 98.31 84 ARG A C 1
ATOM 640 O O . ARG A 1 84 ? 23.406 5.617 -33.676 1.00 98.31 84 ARG A O 1
ATOM 647 N N . GLU A 1 85 ? 24.166 6.610 -35.534 1.00 98.25 85 GLU A N 1
ATOM 648 C CA . GLU A 1 85 ? 23.372 7.833 -35.397 1.00 98.25 85 GLU A CA 1
ATOM 649 C C . GLU A 1 85 ? 21.872 7.534 -35.460 1.00 98.25 85 GLU A C 1
ATOM 651 O O . GLU A 1 85 ? 21.112 8.030 -34.630 1.00 98.25 85 GLU A O 1
ATOM 656 N N . ALA A 1 86 ? 21.446 6.658 -36.376 1.00 98.06 86 ALA A N 1
ATOM 657 C CA . ALA A 1 86 ? 20.055 6.222 -36.456 1.00 98.06 86 ALA A CA 1
ATOM 658 C C . ALA A 1 86 ? 19.599 5.466 -35.192 1.00 98.06 86 ALA A C 1
ATOM 660 O O . ALA A 1 86 ? 18.513 5.735 -34.679 1.00 98.06 86 ALA A O 1
ATOM 661 N N . ASP A 1 87 ? 20.426 4.555 -34.665 1.00 98.38 87 ASP A N 1
ATOM 662 C CA . ASP A 1 87 ? 20.142 3.820 -33.422 1.00 98.38 87 ASP A CA 1
ATOM 663 C C . ASP A 1 87 ? 20.087 4.754 -32.201 1.00 98.38 87 ASP A C 1
ATOM 665 O O . ASP A 1 87 ? 19.171 4.656 -31.385 1.00 98.38 87 ASP A O 1
ATOM 669 N N . ILE A 1 88 ? 21.015 5.710 -32.092 1.00 98.50 88 ILE A N 1
ATOM 670 C CA . ILE A 1 88 ? 21.014 6.709 -31.013 1.00 98.50 88 ILE A CA 1
ATOM 671 C C . ILE A 1 88 ? 19.761 7.582 -31.095 1.00 98.50 88 ILE A C 1
ATOM 673 O O . ILE A 1 88 ? 19.066 7.723 -30.091 1.00 98.50 88 ILE A O 1
ATOM 677 N N . SER A 1 89 ? 19.427 8.105 -32.277 1.00 98.31 89 SER A N 1
ATOM 678 C CA . SER A 1 89 ? 18.238 8.941 -32.470 1.00 98.31 89 SER A CA 1
ATOM 679 C C . SER A 1 89 ? 16.950 8.201 -32.095 1.00 98.31 89 SER A C 1
ATOM 681 O O . SER A 1 89 ? 16.060 8.769 -31.460 1.00 98.31 89 SER A O 1
ATOM 683 N N . GLU A 1 90 ? 16.852 6.912 -32.426 1.00 98.38 90 GLU A N 1
ATOM 684 C CA . GLU A 1 90 ? 15.709 6.091 -32.034 1.00 98.38 90 GLU A CA 1
ATOM 685 C C . GLU A 1 90 ? 15.621 5.911 -30.513 1.00 98.38 90 GLU A C 1
ATOM 687 O O . GLU A 1 90 ? 14.555 6.101 -29.924 1.00 98.38 90 GLU A O 1
ATOM 692 N N . ARG A 1 91 ? 16.745 5.621 -29.852 1.00 98.31 91 ARG A N 1
ATOM 693 C CA . ARG A 1 91 ? 16.791 5.506 -28.387 1.00 98.31 91 ARG A CA 1
ATOM 694 C C . ARG A 1 91 ? 16.451 6.822 -27.698 1.00 98.31 91 ARG A C 1
ATOM 696 O O . ARG A 1 91 ? 15.749 6.809 -26.692 1.00 98.31 91 ARG A O 1
ATOM 703 N N . GLU A 1 92 ? 16.908 7.954 -28.225 1.00 98.44 92 GLU A N 1
ATOM 704 C CA . GLU A 1 92 ? 16.566 9.277 -27.694 1.00 98.44 92 GLU A CA 1
ATOM 705 C C . GLU A 1 92 ? 15.057 9.527 -2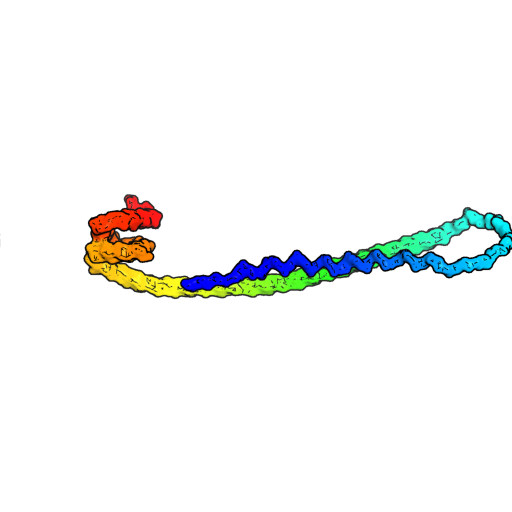7.750 1.00 98.44 92 GLU A C 1
ATOM 707 O O . GLU A 1 92 ? 14.473 9.945 -26.747 1.00 98.44 92 GLU A O 1
ATOM 712 N N . ARG A 1 93 ? 14.400 9.185 -28.868 1.00 98.38 93 ARG A N 1
ATOM 713 C CA . ARG A 1 93 ? 12.934 9.261 -28.981 1.00 98.38 93 ARG A CA 1
ATOM 714 C C . ARG A 1 93 ? 12.236 8.385 -27.944 1.00 98.38 93 ARG A C 1
ATOM 716 O O . ARG A 1 93 ? 11.320 8.854 -27.271 1.00 98.38 93 ARG A O 1
ATOM 723 N N . GLN A 1 94 ? 12.693 7.147 -27.769 1.00 98.25 94 GLN A N 1
ATOM 724 C CA . GLN A 1 94 ? 12.132 6.233 -26.768 1.00 98.25 94 GLN A CA 1
ATOM 725 C C . GLN A 1 94 ? 12.299 6.770 -25.343 1.00 98.25 94 GLN A C 1
ATOM 727 O O . GLN A 1 94 ? 11.367 6.709 -24.547 1.00 98.25 94 GLN A O 1
ATOM 732 N N . VAL A 1 95 ? 13.459 7.347 -25.019 1.00 98.50 95 VAL A N 1
ATOM 733 C CA . VAL A 1 95 ? 13.711 7.948 -23.702 1.00 98.50 95 VAL A CA 1
ATOM 734 C C . VAL A 1 95 ? 12.786 9.136 -23.442 1.00 98.50 95 VAL A C 1
ATOM 736 O O . VAL A 1 95 ? 12.330 9.298 -22.311 1.00 98.50 95 VAL A O 1
ATOM 739 N N . VAL A 1 96 ? 12.494 9.963 -24.449 1.00 98.62 96 VAL A N 1
ATOM 740 C CA . VAL A 1 96 ? 11.542 11.076 -24.305 1.00 98.62 96 VAL A CA 1
ATOM 741 C C . VAL A 1 96 ? 10.141 10.552 -23.994 1.00 98.62 96 VAL A C 1
ATOM 743 O O . VAL A 1 96 ? 9.564 10.975 -22.995 1.00 98.62 96 VAL A O 1
ATOM 746 N N . ILE A 1 97 ? 9.646 9.576 -24.761 1.00 98.44 97 ILE A N 1
ATOM 747 C CA . ILE A 1 97 ? 8.325 8.963 -24.533 1.00 98.44 97 ILE A CA 1
ATOM 748 C C . ILE A 1 97 ? 8.239 8.375 -23.119 1.00 98.44 97 ILE A C 1
ATOM 750 O O . ILE A 1 97 ? 7.328 8.701 -22.363 1.00 98.44 97 ILE A O 1
ATOM 754 N N . LEU A 1 98 ? 9.237 7.584 -22.712 1.00 98.12 98 LEU A N 1
ATOM 755 C CA . LEU A 1 98 ? 9.269 6.979 -21.377 1.00 98.12 98 LEU A CA 1
ATOM 756 C C . LEU A 1 98 ? 9.315 8.024 -20.254 1.00 98.12 98 LEU A C 1
ATOM 758 O O . LEU A 1 98 ? 8.766 7.799 -19.177 1.00 98.12 98 LEU A O 1
ATOM 762 N N . ARG A 1 99 ? 9.973 9.170 -20.471 1.00 98.25 99 ARG A N 1
ATOM 763 C CA . ARG A 1 99 ? 9.997 10.269 -19.493 1.00 98.25 99 ARG A CA 1
ATOM 764 C C . ARG A 1 99 ? 8.634 10.934 -19.353 1.00 98.25 99 ARG A C 1
ATOM 766 O O . ARG A 1 99 ? 8.252 11.262 -18.232 1.00 98.25 99 ARG A O 1
ATOM 773 N N . GLU A 1 100 ? 7.922 11.133 -20.456 1.00 98.31 100 GLU A N 1
ATOM 774 C CA . GLU A 1 100 ? 6.569 11.695 -20.451 1.00 98.31 100 GLU A CA 1
ATOM 775 C C . GLU A 1 100 ? 5.576 10.745 -19.771 1.00 98.31 100 GLU A C 1
ATOM 777 O O . GLU A 1 100 ? 4.822 11.171 -18.894 1.00 98.31 100 GLU A O 1
ATOM 782 N N . GLU A 1 101 ? 5.638 9.450 -20.091 1.00 98.19 1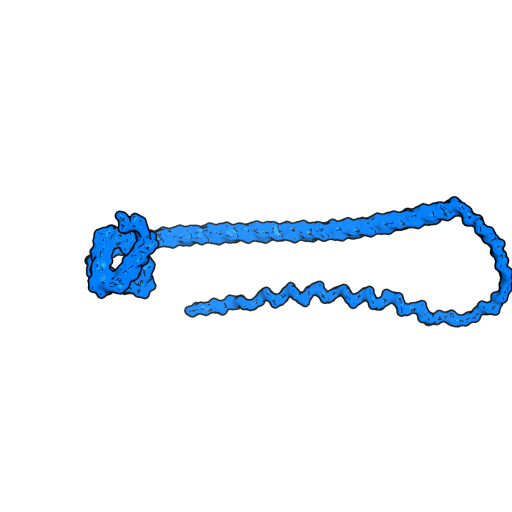01 GLU A N 1
ATOM 783 C CA . GLU A 1 101 ? 4.830 8.411 -19.441 1.00 98.19 101 GLU A CA 1
ATOM 784 C C . GLU A 1 101 ? 5.105 8.350 -17.934 1.00 98.19 101 GLU A C 1
ATOM 786 O O . GLU A 1 101 ? 4.175 8.410 -17.129 1.00 98.19 101 GLU A O 1
ATOM 791 N N . LEU A 1 102 ? 6.381 8.328 -17.530 1.00 98.38 102 LEU A N 1
ATOM 792 C CA . LEU A 1 102 ? 6.761 8.312 -16.117 1.00 98.38 102 LEU A CA 1
ATOM 793 C C . LEU A 1 102 ? 6.282 9.569 -15.377 1.00 98.38 102 LEU A C 1
ATOM 795 O O . LEU A 1 102 ? 5.851 9.482 -14.227 1.00 98.38 102 LEU A O 1
ATOM 799 N N . ALA A 1 103 ? 6.351 10.741 -16.011 1.00 98.31 103 ALA A N 1
ATOM 800 C CA . ALA A 1 103 ? 5.843 11.976 -15.424 1.00 98.31 103 ALA A CA 1
ATOM 801 C C . ALA A 1 103 ? 4.323 11.905 -15.199 1.00 98.31 103 ALA A C 1
ATOM 803 O O . ALA A 1 103 ? 3.851 12.260 -14.117 1.00 98.31 103 ALA A O 1
ATOM 804 N N . ALA A 1 104 ? 3.570 11.387 -16.174 1.00 98.19 104 ALA A N 1
ATOM 805 C CA . ALA A 1 104 ? 2.128 11.192 -16.051 1.00 98.19 104 ALA A CA 1
ATOM 806 C C . ALA A 1 104 ? 1.770 10.184 -14.943 1.00 98.19 104 ALA A C 1
ATOM 808 O O . ALA A 1 104 ? 0.885 10.448 -14.126 1.00 98.19 104 ALA A O 1
ATOM 809 N N . GLU A 1 105 ? 2.487 9.059 -14.857 1.00 97.88 105 GLU A N 1
ATOM 810 C CA . GLU A 1 105 ? 2.291 8.070 -13.791 1.00 97.88 105 GLU A CA 1
ATOM 811 C C . GLU A 1 105 ? 2.589 8.648 -12.402 1.00 97.88 105 GLU A C 1
ATOM 813 O O . GLU A 1 105 ? 1.847 8.398 -11.447 1.00 97.88 105 GLU A O 1
ATOM 818 N N . LEU A 1 106 ? 3.649 9.451 -12.268 1.00 98.44 106 LEU A N 1
ATOM 819 C CA . LEU A 1 106 ? 3.994 10.098 -11.003 1.00 98.44 106 LEU A CA 1
ATOM 820 C C . LEU A 1 106 ? 2.908 11.071 -10.539 1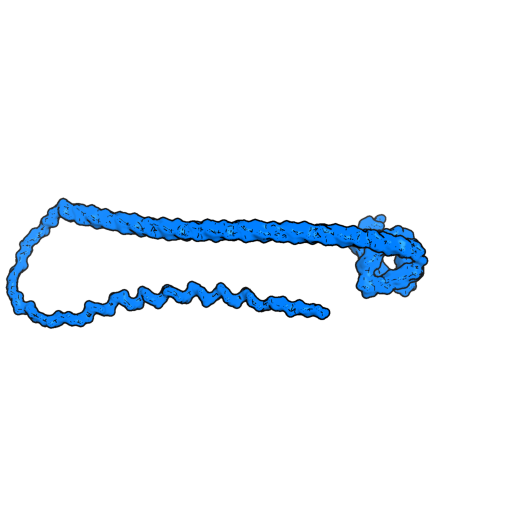.00 98.44 106 LEU A C 1
ATOM 822 O O . LEU A 1 106 ? 2.591 11.088 -9.346 1.00 98.44 106 LEU A O 1
ATOM 826 N N . GLU A 1 107 ? 2.324 11.852 -11.447 1.00 98.25 107 GLU A N 1
ATOM 827 C CA . GLU A 1 107 ? 1.199 12.727 -11.108 1.00 98.25 107 GLU A CA 1
ATOM 828 C C . GLU A 1 107 ? -0.041 11.919 -10.709 1.00 98.25 107 GLU A C 1
ATOM 830 O O . GLU A 1 107 ? -0.609 12.172 -9.644 1.00 98.25 107 GLU A O 1
ATOM 835 N N . ALA A 1 108 ? -0.382 10.857 -11.445 1.00 97.81 108 ALA A N 1
ATOM 836 C CA . ALA A 1 108 ? -1.490 9.973 -11.078 1.00 97.81 108 ALA A CA 1
ATOM 837 C C . ALA A 1 108 ? -1.305 9.354 -9.675 1.00 97.81 108 ALA A C 1
ATOM 839 O O . ALA A 1 108 ? -2.245 9.284 -8.877 1.00 97.81 108 ALA A O 1
ATOM 840 N N . VAL A 1 109 ? -0.080 8.949 -9.322 1.00 98.12 109 VAL A N 1
ATOM 841 C CA . VAL A 1 109 ? 0.238 8.429 -7.981 1.00 98.12 109 VAL A CA 1
ATOM 842 C C . VAL A 1 109 ? 0.113 9.514 -6.909 1.00 98.12 109 VAL A C 1
ATOM 844 O O . VAL A 1 109 ? -0.389 9.232 -5.814 1.00 98.12 109 VAL A O 1
ATOM 847 N N . LYS A 1 110 ? 0.553 10.749 -7.178 1.00 98.12 110 LYS A N 1
ATOM 848 C CA . LYS A 1 110 ? 0.393 11.873 -6.238 1.00 98.12 110 LYS A CA 1
ATOM 849 C C . LYS A 1 110 ? -1.080 12.179 -5.990 1.00 98.12 110 LYS A C 1
ATOM 851 O O . LYS A 1 110 ? -1.477 12.313 -4.830 1.00 98.12 110 LYS A O 1
ATOM 856 N N . GLU A 1 111 ? -1.893 12.223 -7.040 1.00 98.00 111 GLU A N 1
ATOM 857 C CA . GLU A 1 111 ? -3.336 12.442 -6.937 1.00 98.00 111 GLU A CA 1
ATOM 858 C C . GLU A 1 111 ? -4.023 11.329 -6.144 1.00 98.00 111 GLU A C 1
ATOM 860 O O . GLU A 1 111 ? -4.787 11.615 -5.218 1.00 98.00 111 GLU A O 1
ATOM 865 N N . ALA A 1 112 ? -3.691 10.066 -6.427 1.00 96.94 112 ALA A N 1
ATOM 866 C CA . ALA A 1 112 ? -4.215 8.921 -5.689 1.00 96.94 112 ALA A CA 1
ATOM 867 C C . ALA A 1 112 ? -3.846 8.984 -4.196 1.00 96.94 112 ALA A C 1
ATOM 869 O O . ALA A 1 112 ? -4.693 8.753 -3.330 1.00 96.94 112 ALA A O 1
ATOM 870 N N . ARG A 1 113 ? -2.603 9.363 -3.865 1.00 97.62 113 ARG A N 1
ATOM 871 C CA . ARG A 1 113 ? -2.174 9.568 -2.471 1.00 97.62 113 ARG A CA 1
ATOM 872 C C . ARG A 1 113 ? -2.937 10.706 -1.797 1.00 97.62 113 ARG A C 1
ATOM 874 O O . ARG A 1 113 ? -3.351 10.557 -0.649 1.00 97.62 113 ARG A O 1
ATOM 881 N N . ALA A 1 114 ? -3.148 11.820 -2.494 1.00 97.50 114 ALA A N 1
ATOM 882 C CA . ALA A 1 114 ? -3.907 12.952 -1.970 1.00 97.50 114 ALA A CA 1
ATOM 883 C C . ALA A 1 114 ? -5.396 12.615 -1.778 1.00 97.50 114 ALA A C 1
ATOM 885 O O . ALA A 1 114 ? -6.013 13.059 -0.809 1.00 97.50 114 ALA A O 1
ATOM 886 N N . ALA A 1 115 ? -5.989 11.824 -2.674 1.00 96.44 115 ALA A N 1
ATOM 887 C CA . ALA A 1 115 ? -7.347 11.308 -2.523 1.00 96.44 115 ALA A CA 1
ATOM 888 C C . ALA A 1 115 ? -7.459 10.400 -1.290 1.00 96.44 115 ALA A C 1
ATOM 890 O O . ALA A 1 115 ? -8.286 10.660 -0.418 1.00 96.44 115 ALA A O 1
ATOM 891 N N . LEU A 1 116 ? -6.554 9.429 -1.144 1.00 97.19 116 LEU A N 1
ATOM 892 C CA . LEU A 1 116 ? -6.540 8.514 -0.001 1.00 97.19 116 LEU A CA 1
ATOM 893 C C . LEU A 1 116 ? -6.331 9.248 1.332 1.00 97.19 116 LEU A C 1
ATOM 895 O O . LEU A 1 116 ? -6.972 8.925 2.330 1.00 97.19 116 LEU A O 1
ATOM 899 N N . ALA A 1 117 ? -5.470 10.269 1.362 1.00 96.12 117 ALA A N 1
ATOM 900 C CA . ALA A 1 117 ? -5.278 11.097 2.551 1.00 96.12 117 ALA A CA 1
ATOM 901 C C . ALA A 1 117 ? -6.556 11.863 2.939 1.00 96.12 117 ALA A C 1
ATOM 903 O O . ALA A 1 117 ? -6.892 11.936 4.123 1.00 96.12 117 ALA A O 1
ATOM 904 N N . ARG A 1 118 ? -7.292 12.398 1.954 1.00 96.25 118 ARG A N 1
ATOM 905 C CA . ARG A 1 118 ? -8.578 13.079 2.177 1.00 96.25 118 ARG A CA 1
ATOM 906 C C . ARG A 1 118 ? -9.648 12.121 2.689 1.00 96.25 118 ARG A C 1
ATOM 908 O O . ARG A 1 118 ? -10.309 12.441 3.672 1.00 96.25 118 ARG A O 1
ATOM 915 N N . GLU A 1 119 ? -9.784 10.950 2.075 1.00 94.81 119 GLU A N 1
ATOM 916 C CA . GLU A 1 119 ? -10.737 9.925 2.515 1.00 94.81 119 GLU A CA 1
ATOM 917 C C . GLU A 1 119 ? -10.437 9.443 3.930 1.00 94.81 119 GLU A C 1
ATOM 919 O O . GLU A 1 119 ? -11.340 9.350 4.759 1.00 94.81 119 GLU A O 1
ATOM 924 N N . ARG A 1 120 ? -9.160 9.200 4.242 1.00 93.69 120 ARG A N 1
ATOM 925 C CA . ARG A 1 120 ? -8.743 8.815 5.588 1.00 93.69 120 ARG A CA 1
ATOM 926 C C . ARG A 1 120 ? -9.108 9.885 6.613 1.00 93.69 120 ARG A C 1
ATOM 928 O O . ARG A 1 120 ? -9.666 9.548 7.653 1.00 93.69 120 ARG A O 1
ATOM 935 N N . LYS A 1 121 ? -8.825 11.156 6.319 1.00 92.75 121 LYS A N 1
ATOM 936 C CA . LYS A 1 121 ? -9.179 12.268 7.207 1.00 92.75 121 LYS A CA 1
ATOM 937 C C . LYS A 1 121 ? -10.694 12.356 7.409 1.00 92.75 121 LYS A C 1
ATOM 939 O O . LYS A 1 121 ? -11.140 12.434 8.546 1.00 92.75 121 LYS A O 1
ATOM 944 N N . ALA A 1 122 ? -11.478 12.261 6.335 1.00 89.94 122 ALA A N 1
ATOM 945 C CA . ALA A 1 122 ? -12.937 12.255 6.421 1.00 89.94 122 ALA A CA 1
ATOM 946 C C . ALA A 1 122 ? -13.457 11.073 7.261 1.00 89.94 122 ALA A C 1
ATOM 948 O O . ALA A 1 122 ? -14.368 11.228 8.072 1.00 89.94 122 ALA A O 1
ATOM 949 N N . PHE A 1 123 ? -12.851 9.892 7.118 1.00 85.69 123 PHE A N 1
ATOM 950 C CA . PHE A 1 123 ? -13.194 8.727 7.926 1.00 85.69 123 PHE A CA 1
ATOM 951 C C . PHE A 1 123 ? -12.851 8.926 9.409 1.00 85.69 123 PHE A C 1
ATOM 953 O O . PHE A 1 123 ? -13.656 8.588 10.274 1.00 85.69 123 PHE A O 1
ATOM 960 N N . GLU A 1 124 ? -11.686 9.497 9.719 1.00 84.81 124 GLU A N 1
ATOM 961 C CA . GLU A 1 124 ? -11.282 9.828 11.091 1.00 84.81 124 GLU A CA 1
ATOM 962 C C . GLU A 1 124 ? -12.223 10.878 11.717 1.00 84.81 124 GLU A C 1
ATOM 964 O O . GLU A 1 124 ? -12.676 10.690 12.849 1.00 84.81 124 GLU A O 1
ATOM 969 N N . GLU A 1 125 ? -12.609 11.912 10.961 1.00 85.25 125 GLU A N 1
ATOM 970 C CA . GLU A 1 125 ? -13.566 12.950 11.379 1.00 85.25 125 GLU A CA 1
ATOM 971 C C . GLU A 1 125 ? -14.978 12.402 11.627 1.00 85.25 125 GLU A C 1
ATOM 973 O O . GLU A 1 125 ? -15.662 12.862 12.538 1.00 85.25 125 GLU A O 1
ATOM 978 N N . LEU A 1 126 ? -15.426 11.396 10.871 1.00 82.62 126 LEU A N 1
ATOM 979 C CA . LEU A 1 126 ? -16.712 10.728 11.111 1.00 82.62 126 LEU A CA 1
ATOM 980 C C . LEU A 1 126 ? -16.646 9.731 12.278 1.00 82.62 126 LEU A C 1
ATOM 982 O O . LEU A 1 126 ? -17.619 9.568 13.031 1.00 82.62 126 LEU A O 1
ATOM 986 N N . ARG A 1 127 ? -15.508 9.043 12.432 1.00 81.31 127 ARG A N 1
ATOM 987 C CA . ARG A 1 127 ? -15.318 7.995 13.439 1.00 81.31 127 ARG A CA 1
ATOM 988 C C . ARG A 1 127 ? -15.165 8.577 14.838 1.00 81.31 127 ARG A C 1
ATOM 990 O O . ARG A 1 127 ? -15.794 8.042 15.748 1.00 81.31 127 ARG A O 1
ATOM 997 N N . ALA A 1 128 ? -14.393 9.649 15.024 1.00 77.44 128 ALA A N 1
ATOM 998 C CA . ALA A 1 128 ? -14.109 10.183 16.359 1.00 77.44 128 ALA A CA 1
ATOM 999 C C . ALA A 1 128 ? -15.381 10.622 17.125 1.00 77.44 128 ALA A C 1
ATOM 1001 O O . ALA A 1 128 ? -15.626 10.074 18.201 1.00 77.44 128 ALA A O 1
ATOM 1002 N N . PRO A 1 129 ? -16.285 11.459 16.574 1.00 78.94 129 PRO A N 1
ATOM 1003 C CA . PRO A 1 129 ? -17.505 11.867 17.277 1.00 78.94 129 PRO A CA 1
ATOM 1004 C C . PRO A 1 129 ? -18.487 10.710 17.490 1.00 78.94 129 PRO A C 1
ATOM 1006 O O . PRO A 1 129 ? -19.257 10.679 18.451 1.00 78.94 129 PRO A O 1
ATOM 1009 N N . SER A 1 130 ? -18.507 9.741 16.573 1.00 83.94 130 SER A N 1
ATOM 1010 C CA . SER A 1 130 ? -19.372 8.563 16.689 1.00 83.94 130 SER A CA 1
ATOM 1011 C C . SER A 1 130 ? -18.876 7.612 17.776 1.00 83.94 130 SER A C 1
ATOM 1013 O O . SER A 1 130 ? -19.678 7.109 18.561 1.00 83.94 130 SER A O 1
ATOM 1015 N N . PHE A 1 131 ? -17.560 7.429 17.877 1.00 88.25 131 PHE A N 1
ATOM 1016 C CA . PHE A 1 131 ? -16.938 6.618 18.914 1.00 88.25 131 PHE A CA 1
ATOM 1017 C C . PHE A 1 131 ? -17.026 7.279 20.295 1.00 88.25 131 PHE A C 1
ATOM 1019 O O . PHE A 1 131 ? -17.335 6.603 21.268 1.00 88.25 131 PHE A O 1
ATOM 1026 N N . GLU A 1 132 ? -16.870 8.601 20.392 1.00 89.75 132 GLU A N 1
ATOM 1027 C CA . GLU A 1 132 ? -17.078 9.332 21.650 1.00 89.75 132 GLU A CA 1
ATOM 1028 C C . GLU A 1 132 ? -18.513 9.214 22.175 1.00 89.75 132 GLU A C 1
ATOM 1030 O O . GLU A 1 132 ? -18.728 9.057 23.378 1.00 89.75 132 GLU A O 1
ATOM 1035 N N . ARG A 1 133 ? -19.515 9.264 21.288 1.00 90.19 133 ARG A N 1
ATOM 1036 C CA . ARG A 1 133 ? -20.917 9.030 21.670 1.00 90.19 133 ARG A CA 1
ATOM 1037 C C . ARG A 1 133 ? -21.127 7.609 22.183 1.00 90.19 133 ARG A C 1
ATOM 1039 O O . ARG A 1 133 ? -21.826 7.431 23.178 1.00 90.19 133 ARG A O 1
ATOM 1046 N N . LEU A 1 134 ? -20.502 6.623 21.537 1.00 91.00 134 LEU A N 1
ATOM 1047 C CA . LEU A 1 134 ? -20.532 5.235 21.989 1.00 91.00 134 LEU A CA 1
ATOM 1048 C C . LEU A 1 134 ? -19.888 5.099 23.374 1.00 91.00 134 LEU A C 1
ATOM 1050 O O . LEU A 1 134 ? -20.503 4.528 24.266 1.00 91.00 134 LEU A O 1
ATOM 1054 N N . LEU A 1 135 ? -18.708 5.689 23.584 1.00 93.94 135 LEU A N 1
ATOM 1055 C CA . LEU A 1 135 ? -18.044 5.703 24.886 1.00 93.94 135 LEU A CA 1
ATOM 1056 C C . LEU A 1 135 ? -18.951 6.295 25.962 1.00 93.94 135 LEU A C 1
ATOM 1058 O O . LEU A 1 135 ? -19.217 5.624 26.950 1.00 93.94 135 LEU A O 1
ATOM 1062 N N . LYS A 1 136 ? -19.509 7.492 25.743 1.00 94.25 136 LYS A N 1
ATOM 1063 C CA . LYS A 1 136 ? -20.426 8.133 26.703 1.00 94.25 136 LYS A CA 1
ATOM 1064 C C . LYS A 1 136 ? -21.643 7.266 27.031 1.00 94.25 136 LYS A C 1
ATOM 1066 O O . LYS A 1 136 ? -22.056 7.224 28.186 1.00 94.25 136 LYS A O 1
ATOM 1071 N N . ALA A 1 137 ? -22.203 6.570 26.040 1.00 93.62 137 ALA A N 1
ATOM 1072 C CA . ALA A 1 137 ? -23.324 5.661 26.261 1.00 93.62 137 ALA A CA 1
ATOM 1073 C C . ALA A 1 137 ? -22.937 4.485 27.173 1.00 93.62 137 ALA A C 1
ATOM 1075 O O . ALA A 1 137 ? -23.709 4.138 28.060 1.00 93.62 137 ALA A O 1
ATOM 1076 N N . TYR A 1 138 ? -21.742 3.913 26.996 1.00 94.31 138 TYR A N 1
ATOM 1077 C CA . TYR A 1 138 ? -21.234 2.838 27.854 1.00 94.31 138 TYR A CA 1
ATOM 1078 C C . TYR A 1 138 ? -20.755 3.336 29.225 1.00 94.31 138 TYR A C 1
ATOM 1080 O O . TYR A 1 138 ? -20.910 2.619 30.207 1.00 94.31 138 TYR A O 1
ATOM 1088 N N . GLU A 1 139 ? -20.228 4.560 29.333 1.00 93.94 139 GLU A N 1
ATOM 1089 C CA . GLU A 1 139 ? -19.851 5.157 30.622 1.00 93.94 139 GLU A CA 1
ATOM 1090 C C . GLU A 1 139 ? -21.062 5.343 31.551 1.00 93.94 139 GLU A C 1
ATOM 1092 O O . GLU A 1 139 ? -20.933 5.199 32.765 1.00 93.94 139 GLU A O 1
ATOM 1097 N N . GLY A 1 140 ? -22.228 5.688 30.997 1.00 93.19 140 GLY A N 1
ATOM 1098 C CA . GLY A 1 140 ? -23.475 5.835 31.753 1.00 93.19 140 GLY A CA 1
ATOM 1099 C C . GLY A 1 140 ? -24.272 4.538 31.918 1.00 93.19 140 GLY A C 1
ATOM 1100 O O . GLY A 1 140 ? -25.357 4.571 32.493 1.00 93.19 140 GLY A O 1
ATOM 1101 N N . MET A 1 141 ? -23.783 3.418 31.381 1.00 95.81 141 MET A N 1
ATOM 1102 C CA . MET A 1 141 ? -24.485 2.139 31.403 1.00 95.81 141 MET A CA 1
ATOM 1103 C C . MET A 1 141 ? -24.136 1.343 32.662 1.00 95.81 141 MET A C 1
ATOM 1105 O O . MET A 1 141 ? -22.979 1.284 33.072 1.00 95.81 141 MET A O 1
ATOM 1109 N N . GLU A 1 142 ? -25.135 0.679 33.246 1.00 97.31 142 GLU A N 1
ATOM 1110 C CA . GLU A 1 142 ? -24.915 -0.253 34.357 1.00 97.31 142 GLU A CA 1
ATOM 1111 C C . GLU A 1 142 ? -23.977 -1.406 33.941 1.00 97.31 142 GLU A C 1
ATOM 1113 O O . GLU A 1 142 ? -24.151 -1.945 32.838 1.00 97.31 142 GLU A O 1
ATOM 1118 N N . PRO A 1 143 ? -23.028 -1.835 34.800 1.00 96.69 143 PRO A N 1
ATOM 1119 C CA . PRO A 1 143 ? -22.011 -2.831 34.446 1.00 96.69 143 PRO A CA 1
ATOM 1120 C C . PRO A 1 143 ? -22.573 -4.145 33.888 1.00 96.69 143 PRO A C 1
ATOM 1122 O O . PRO A 1 143 ? -22.057 -4.657 32.896 1.00 96.69 143 PRO A O 1
ATOM 1125 N N . ASP A 1 144 ? -23.673 -4.653 34.449 1.00 97.25 144 ASP A N 1
ATOM 1126 C CA . ASP A 1 144 ? -24.306 -5.899 33.990 1.00 97.25 144 ASP A CA 1
ATOM 1127 C C . ASP A 1 144 ? -24.912 -5.775 32.585 1.00 97.25 144 ASP A C 1
ATOM 1129 O O . ASP A 1 144 ? -24.878 -6.714 31.783 1.00 97.25 144 ASP A O 1
ATOM 1133 N N . ASN A 1 145 ? -25.472 -4.606 32.264 1.00 96.88 145 ASN A N 1
ATOM 1134 C CA . ASN A 1 145 ? -26.024 -4.330 30.940 1.00 96.88 145 ASN A CA 1
ATOM 1135 C C . ASN A 1 145 ? -24.902 -4.101 29.924 1.00 96.88 145 ASN A C 1
ATOM 1137 O O . ASN A 1 145 ? -24.973 -4.627 28.810 1.00 96.88 145 ASN A O 1
ATOM 1141 N N . ALA A 1 146 ? -23.842 -3.398 30.332 1.00 95.69 146 ALA A N 1
ATOM 1142 C CA . ALA A 1 146 ? -22.641 -3.227 29.527 1.00 95.69 146 ALA A CA 1
ATOM 1143 C C . ALA A 1 146 ? -22.019 -4.587 29.189 1.00 95.69 146 ALA A C 1
ATOM 1145 O O . ALA A 1 146 ? -21.770 -4.858 28.020 1.00 95.69 146 ALA A O 1
ATOM 1146 N N . ALA A 1 147 ? -21.862 -5.488 30.161 1.00 96.19 147 ALA A N 1
ATOM 1147 C CA . ALA A 1 147 ? -21.330 -6.832 29.947 1.00 96.19 147 ALA A CA 1
ATOM 1148 C C . ALA A 1 147 ? -22.120 -7.629 28.894 1.00 96.19 147 ALA A C 1
ATOM 1150 O O . ALA A 1 147 ? -21.531 -8.220 27.985 1.00 96.19 147 ALA A O 1
ATOM 1151 N N . LYS A 1 148 ? -23.458 -7.609 28.959 1.00 96.75 148 LYS A N 1
ATOM 1152 C CA . LYS A 1 148 ? -24.315 -8.276 27.960 1.00 96.75 148 LYS A CA 1
ATOM 1153 C C . LYS A 1 148 ? -24.124 -7.684 26.564 1.00 96.75 148 LYS A C 1
ATOM 1155 O O . LYS A 1 148 ? -23.945 -8.437 25.605 1.00 96.75 148 LYS A O 1
ATOM 1160 N N . ALA A 1 149 ? -24.124 -6.355 26.458 1.00 95.62 149 ALA A N 1
ATOM 1161 C CA . ALA A 1 149 ? -23.940 -5.655 25.191 1.00 95.62 149 ALA A CA 1
ATOM 1162 C C . ALA A 1 149 ? -22.542 -5.901 24.596 1.00 95.62 149 ALA A C 1
ATOM 1164 O O . ALA A 1 149 ? -22.421 -6.191 23.406 1.00 95.62 149 ALA A O 1
ATOM 1165 N N . LEU A 1 150 ? -21.493 -5.864 25.427 1.00 96.00 150 LEU A N 1
ATOM 1166 C CA . LEU A 1 150 ? -20.118 -6.163 25.026 1.00 96.00 150 LEU A CA 1
ATOM 1167 C C . LEU A 1 150 ? -19.982 -7.600 24.532 1.00 96.00 150 LEU A C 1
ATOM 1169 O O . LEU A 1 150 ? -19.326 -7.828 23.523 1.00 96.00 150 LEU A O 1
ATOM 1173 N N . ALA A 1 151 ? -20.615 -8.566 25.195 1.00 95.75 151 ALA A N 1
ATOM 1174 C CA . ALA A 1 151 ? -20.562 -9.954 24.762 1.00 95.75 151 ALA A CA 1
ATOM 1175 C C . ALA A 1 151 ? -21.276 -10.193 23.424 1.00 95.75 151 ALA A C 1
ATOM 1177 O O . ALA A 1 151 ? -20.805 -10.981 22.604 1.00 95.75 151 ALA A O 1
ATOM 1178 N N . GLU A 1 152 ? -22.400 -9.515 23.178 1.00 96.25 152 GLU A N 1
ATOM 1179 C CA . GLU A 1 152 ? -23.050 -9.562 21.868 1.00 96.25 152 GLU A CA 1
ATOM 1180 C C . GLU A 1 152 ? -22.173 -8.903 20.795 1.00 96.25 152 GLU A C 1
ATOM 1182 O O . GLU A 1 152 ? -21.973 -9.472 19.719 1.00 96.25 152 GLU A O 1
ATOM 1187 N N . LEU A 1 153 ? -21.612 -7.731 21.103 1.00 94.81 153 LEU A N 1
ATOM 1188 C CA . LEU A 1 153 ? -20.730 -7.001 20.201 1.00 94.81 153 LEU A CA 1
ATOM 1189 C C . LEU A 1 153 ? -19.469 -7.804 19.878 1.00 94.81 153 LEU A C 1
ATOM 1191 O O . LEU A 1 153 ? -19.071 -7.847 18.720 1.00 94.81 153 LEU A O 1
ATOM 1195 N N . PHE A 1 154 ? -18.899 -8.508 20.854 1.00 95.62 154 PHE A N 1
ATOM 1196 C CA . PHE A 1 154 ? -17.701 -9.330 20.692 1.00 95.62 154 PHE A CA 1
ATOM 1197 C C . PHE A 1 154 ? -17.868 -10.404 19.612 1.00 95.62 154 PHE A C 1
ATOM 1199 O O . PHE A 1 154 ? -16.945 -10.657 18.842 1.00 95.62 154 PHE A O 1
ATOM 1206 N N . ARG A 1 155 ? -19.064 -10.997 19.498 1.00 94.81 155 ARG A N 1
ATOM 1207 C CA . ARG A 1 155 ? -19.369 -11.995 18.457 1.00 94.81 155 ARG A CA 1
ATOM 1208 C C . ARG A 1 155 ? -19.374 -11.402 17.050 1.00 94.81 155 ARG A C 1
ATOM 1210 O O . ARG A 1 155 ? -19.214 -12.141 16.084 1.00 94.81 155 ARG A O 1
ATOM 1217 N N . ARG A 1 156 ? -19.616 -10.094 16.928 1.00 94.75 156 ARG A N 1
ATOM 1218 C CA . ARG A 1 156 ? -19.668 -9.379 15.646 1.00 94.75 156 ARG A CA 1
ATOM 1219 C C . ARG A 1 156 ? -18.320 -8.752 15.307 1.00 94.75 156 ARG A C 1
ATOM 1221 O O . ARG A 1 156 ? -17.852 -8.894 14.184 1.00 94.75 156 ARG A O 1
ATOM 1228 N N . ASP A 1 157 ? -17.724 -8.061 16.273 1.00 94.00 157 ASP A N 1
ATOM 1229 C CA . ASP A 1 157 ? -16.452 -7.364 16.139 1.00 94.00 157 ASP A CA 1
ATOM 1230 C C . ASP A 1 157 ? -15.715 -7.312 17.487 1.00 94.00 157 ASP A C 1
ATOM 1232 O O . ASP A 1 157 ? -15.942 -6.446 18.338 1.00 94.00 157 ASP A O 1
ATOM 1236 N N . GLN A 1 158 ? -14.792 -8.256 17.662 1.00 94.00 158 GLN A N 1
ATOM 1237 C CA . GLN A 1 158 ? -13.911 -8.333 18.824 1.00 94.00 158 GLN A CA 1
ATOM 1238 C C . GLN A 1 158 ? -13.061 -7.067 19.004 1.00 94.00 158 GLN A C 1
ATOM 1240 O O . GLN A 1 158 ? -12.794 -6.656 20.137 1.00 94.00 158 GLN A O 1
ATOM 1245 N N . MET A 1 159 ? -12.620 -6.436 17.913 1.00 92.12 159 MET A N 1
ATOM 1246 C CA . MET A 1 159 ? -11.673 -5.329 18.005 1.00 92.12 159 MET A CA 1
ATOM 1247 C C . MET A 1 159 ? -12.334 -4.054 18.511 1.00 92.12 159 MET A C 1
ATOM 1249 O O . MET A 1 159 ? -11.715 -3.321 19.283 1.00 92.12 159 MET A O 1
ATOM 1253 N N . VAL A 1 160 ? -13.599 -3.824 18.156 1.00 92.00 160 VAL A N 1
ATOM 1254 C CA . VAL A 1 160 ? -14.371 -2.692 18.683 1.00 92.00 160 VAL A CA 1
ATOM 1255 C C . VAL A 1 160 ? -14.570 -2.813 20.193 1.00 92.00 160 VAL A C 1
ATOM 1257 O O . VAL A 1 160 ? -14.474 -1.806 20.887 1.00 92.00 160 VAL A O 1
ATOM 1260 N N . VAL A 1 161 ? -14.788 -4.021 20.725 1.00 95.06 161 VAL A N 1
ATOM 1261 C CA . VAL A 1 161 ? -14.914 -4.246 22.179 1.00 95.06 161 VAL A CA 1
ATOM 1262 C C . VAL A 1 161 ? -13.626 -3.869 22.909 1.00 95.06 161 VAL A C 1
ATOM 1264 O O . VAL A 1 161 ? -13.668 -3.171 23.922 1.00 95.06 161 VAL A O 1
ATOM 1267 N N . VAL A 1 162 ? -12.479 -4.289 22.373 1.00 95.00 162 VAL A N 1
ATOM 1268 C CA . VAL A 1 162 ? -11.162 -3.951 22.930 1.00 95.00 162 VAL A CA 1
ATOM 1269 C C . VAL A 1 162 ? -10.912 -2.442 22.865 1.00 95.00 162 VAL A C 1
ATOM 1271 O O . VAL A 1 162 ? -10.501 -1.855 23.864 1.00 95.00 162 VAL A O 1
ATOM 1274 N N . ASP A 1 163 ? -11.188 -1.801 21.724 1.00 93.44 163 ASP A N 1
ATOM 1275 C CA . ASP A 1 163 ? -11.048 -0.348 21.557 1.00 93.44 163 ASP A CA 1
ATOM 1276 C C . ASP A 1 163 ? -11.949 0.413 22.545 1.00 93.44 163 ASP A C 1
ATOM 1278 O O . ASP A 1 163 ? -11.517 1.386 23.163 1.00 93.44 163 ASP A O 1
ATOM 1282 N N . LEU A 1 164 ? -13.192 -0.044 22.721 1.00 94.31 164 LEU A N 1
ATOM 1283 C CA . LEU A 1 164 ? -14.166 0.564 23.621 1.00 94.31 164 LEU A CA 1
ATOM 1284 C C . LEU A 1 164 ? -13.706 0.473 25.078 1.00 94.31 164 LEU A C 1
ATOM 1286 O O . LEU A 1 164 ? -13.654 1.490 25.761 1.00 94.31 164 LEU A O 1
ATOM 1290 N N . LEU A 1 165 ? -13.292 -0.709 25.541 1.00 94.75 165 LEU A N 1
ATOM 1291 C CA . LEU A 1 165 ? -12.786 -0.896 26.905 1.00 94.75 165 LEU A CA 1
ATOM 1292 C C . LEU A 1 165 ? -11.502 -0.105 27.178 1.00 94.75 165 LEU A C 1
ATOM 1294 O O . LEU A 1 165 ? -11.332 0.415 28.277 1.00 94.75 165 LEU A O 1
ATOM 1298 N N . LEU A 1 166 ? -10.616 0.028 26.185 1.00 93.44 166 LEU A N 1
ATOM 1299 C CA . LEU A 1 166 ? -9.419 0.869 26.286 1.00 93.44 166 LEU A CA 1
ATOM 1300 C C . LEU A 1 166 ? -9.738 2.371 26.321 1.00 93.44 166 LEU A C 1
ATOM 1302 O O . LEU A 1 166 ? -8.946 3.143 26.867 1.00 93.44 166 LEU A O 1
ATOM 1306 N N . GLY A 1 167 ? -10.855 2.782 25.717 1.00 92.50 16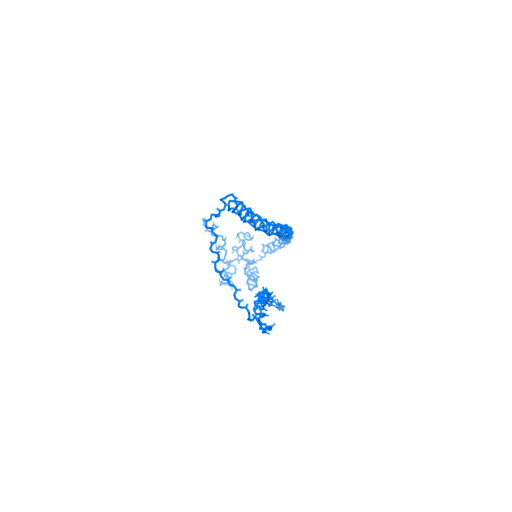7 GLY A N 1
ATOM 1307 C CA . GLY A 1 167 ? -11.329 4.165 25.707 1.00 92.50 167 GLY A CA 1
ATOM 1308 C C . GLY A 1 167 ? -12.142 4.560 26.942 1.00 92.50 167 GLY A C 1
ATOM 1309 O O . GLY A 1 167 ? -12.216 5.746 27.258 1.00 92.50 167 GLY A O 1
ATOM 1310 N N . LEU A 1 168 ? -12.743 3.596 27.646 1.00 94.44 168 LEU A N 1
ATOM 1311 C CA . LEU A 1 168 ? -13.491 3.839 28.881 1.00 94.44 168 LEU A CA 1
ATOM 1312 C C . LEU A 1 168 ? -12.564 4.253 30.034 1.00 94.44 168 LEU A C 1
ATOM 1314 O O . LEU A 1 168 ? -11.383 3.901 30.092 1.00 94.44 168 LEU A O 1
ATOM 1318 N N . LYS A 1 169 ? -13.120 4.970 31.018 1.00 94.00 169 LYS A N 1
ATOM 1319 C CA . LYS A 1 169 ? -12.398 5.279 32.260 1.00 94.00 169 LYS A CA 1
ATOM 1320 C C . LYS A 1 169 ? -12.002 3.980 32.975 1.00 94.00 169 LYS A C 1
ATOM 1322 O O . LYS A 1 169 ? -12.840 3.082 33.067 1.00 94.00 169 LYS A O 1
ATOM 1327 N N . PRO A 1 170 ? -10.801 3.891 33.584 1.00 93.69 170 PRO A N 1
ATOM 1328 C CA . PRO A 1 170 ? -10.292 2.638 34.152 1.00 93.69 170 PRO A CA 1
ATOM 1329 C C . PRO A 1 170 ? -11.256 1.940 35.117 1.00 93.69 170 PRO A C 1
ATOM 1331 O O . PRO A 1 170 ? -11.430 0.729 35.050 1.00 93.69 170 PRO A O 1
ATOM 1334 N N . ARG A 1 171 ? -11.941 2.707 35.975 1.00 94.94 171 ARG A N 1
ATOM 1335 C CA . ARG A 1 171 ? -12.912 2.167 36.936 1.00 94.94 171 ARG A CA 1
ATOM 1336 C C . ARG A 1 171 ? -14.145 1.555 36.262 1.00 94.94 171 ARG A C 1
ATOM 1338 O O . ARG A 1 171 ? -14.627 0.525 36.713 1.00 94.94 171 ARG A O 1
ATOM 1345 N N . GLN A 1 172 ? -14.652 2.186 35.203 1.00 95.50 172 GLN A N 1
ATOM 1346 C CA . GLN A 1 172 ? -15.812 1.694 34.452 1.00 95.50 172 GLN A CA 1
ATOM 1347 C C . GLN A 1 172 ? -15.434 0.500 33.576 1.00 95.50 172 GLN A C 1
ATOM 1349 O O . GLN A 1 172 ? -16.169 -0.479 33.538 1.00 95.50 172 GLN A O 1
ATOM 1354 N N . ALA A 1 173 ? -14.265 0.553 32.931 1.00 95.25 173 ALA A N 1
ATOM 1355 C CA . ALA A 1 173 ? -13.728 -0.565 32.164 1.00 95.25 173 ALA A CA 1
ATOM 1356 C C . ALA A 1 173 ? -13.529 -1.807 33.047 1.00 95.25 173 ALA A C 1
ATOM 1358 O O . ALA A 1 173 ? -13.934 -2.895 32.651 1.00 95.25 173 ALA A O 1
ATOM 1359 N N . ALA A 1 174 ? -12.970 -1.637 34.252 1.00 95.19 174 ALA A N 1
ATOM 1360 C CA . ALA A 1 174 ? -12.820 -2.714 35.228 1.00 95.19 174 ALA A CA 1
ATOM 1361 C C . ALA A 1 174 ? -14.180 -3.280 35.659 1.00 95.19 174 ALA A C 1
ATOM 1363 O O . ALA A 1 174 ? -14.394 -4.475 35.524 1.00 95.19 174 ALA A O 1
ATOM 1364 N N . ALA A 1 175 ? -15.133 -2.429 36.057 1.00 96.62 175 ALA A N 1
ATOM 1365 C CA . ALA A 1 175 ? -16.466 -2.885 36.458 1.00 96.62 175 ALA A CA 1
ATOM 1366 C C . ALA A 1 175 ? -17.204 -3.642 35.336 1.00 96.62 175 ALA A C 1
ATOM 1368 O O . ALA A 1 175 ? -17.835 -4.666 35.587 1.00 96.62 175 ALA A O 1
ATOM 1369 N N . ALA A 1 176 ? -17.107 -3.165 34.090 1.00 95.94 176 ALA A N 1
ATOM 1370 C CA . ALA A 1 176 ? -17.689 -3.840 32.933 1.00 95.94 176 ALA A CA 1
ATOM 1371 C C . ALA A 1 176 ? -16.984 -5.170 32.619 1.00 95.94 176 ALA A C 1
ATOM 1373 O O . ALA A 1 176 ? -17.652 -6.139 32.262 1.00 95.94 176 ALA A O 1
ATOM 1374 N N . LEU A 1 177 ? -15.654 -5.236 32.761 1.00 96.00 177 LEU A N 1
ATOM 1375 C CA . LEU A 1 177 ? -14.882 -6.473 32.613 1.00 96.00 177 LEU A CA 1
ATOM 1376 C C . LEU A 1 177 ? -15.187 -7.483 33.722 1.00 96.00 177 LEU A C 1
ATOM 1378 O O . LEU A 1 177 ? -15.310 -8.664 33.418 1.00 96.00 177 LEU A O 1
ATOM 1382 N N . ASP A 1 178 ? -15.362 -7.039 34.966 1.00 97.50 178 ASP A N 1
ATOM 1383 C CA . ASP A 1 178 ? -15.727 -7.895 36.098 1.00 97.50 178 ASP A CA 1
ATOM 1384 C C . ASP A 1 178 ? -17.126 -8.494 35.894 1.00 97.50 178 ASP A C 1
ATOM 1386 O O . ASP A 1 178 ? -17.313 -9.707 36.006 1.00 97.50 178 ASP A O 1
ATOM 1390 N N . ALA A 1 179 ? -18.101 -7.667 35.498 1.00 97.50 179 ALA A N 1
ATOM 1391 C CA . ALA A 1 179 ? -19.444 -8.128 35.148 1.00 97.50 179 ALA A CA 1
ATOM 1392 C C . ALA A 1 179 ? -19.428 -9.077 33.933 1.00 97.50 179 ALA A C 1
ATOM 1394 O O . ALA A 1 179 ? -20.141 -10.084 33.901 1.00 97.50 179 ALA A O 1
ATOM 1395 N N . LEU A 1 180 ? -18.573 -8.804 32.940 1.00 97.19 180 LEU A N 1
ATOM 1396 C CA . LEU A 1 180 ? -18.375 -9.686 31.791 1.00 97.19 180 LEU A CA 1
ATOM 1397 C C . LEU A 1 180 ? -17.732 -11.012 32.199 1.00 97.19 180 LEU A C 1
ATOM 1399 O O . LEU A 1 180 ? -18.149 -12.047 31.693 1.00 97.19 180 LEU A O 1
ATOM 1403 N N . ALA A 1 181 ? -16.769 -11.010 33.118 1.00 97.50 181 ALA A N 1
ATOM 1404 C CA . ALA A 1 181 ? -16.140 -12.222 33.630 1.00 97.50 181 ALA A CA 1
ATOM 1405 C C . ALA A 1 181 ? -17.132 -13.079 34.426 1.00 97.50 181 ALA A C 1
ATOM 1407 O O . ALA A 1 181 ? -17.127 -14.301 34.286 1.00 97.50 181 ALA A O 1
ATOM 1408 N N . ALA A 1 182 ? -18.018 -12.443 35.198 1.00 97.06 182 ALA A N 1
ATOM 1409 C CA . ALA A 1 182 ? -19.083 -13.126 35.924 1.00 97.06 182 ALA A CA 1
ATOM 1410 C C . ALA A 1 182 ? -20.112 -13.775 34.980 1.00 97.06 182 ALA A C 1
ATOM 1412 O O . ALA A 1 182 ? -20.561 -14.891 35.231 1.00 97.06 182 ALA A O 1
ATOM 1413 N N . ALA A 1 183 ? -20.478 -13.098 33.885 1.00 95.50 183 ALA A N 1
ATOM 1414 C CA . ALA A 1 183 ? -21.480 -13.597 32.944 1.00 95.50 183 ALA A CA 1
ATOM 1415 C C . ALA A 1 183 ? -20.911 -14.560 31.882 1.00 95.50 183 ALA A C 1
ATOM 1417 O O . ALA A 1 183 ? -21.565 -15.537 31.519 1.00 95.50 183 ALA A O 1
ATOM 1418 N N . GLN A 1 184 ? -19.733 -14.255 31.329 1.00 96.62 184 GLN A N 1
ATOM 1419 C CA . GLN A 1 184 ? -19.094 -14.930 30.190 1.00 96.62 184 GLN A CA 1
ATOM 1420 C C . GLN A 1 184 ? -17.555 -14.937 30.350 1.00 96.62 184 GLN A C 1
ATOM 1422 O O . GLN A 1 184 ? -16.852 -14.156 29.696 1.00 96.62 184 GLN A O 1
ATOM 1427 N N . PRO A 1 185 ? -17.004 -15.842 31.182 1.00 96.75 185 PRO A N 1
ATOM 1428 C CA . PRO A 1 185 ? -15.586 -15.836 31.557 1.00 96.75 185 PRO A CA 1
ATOM 1429 C C . PRO A 1 185 ? -14.630 -16.040 30.374 1.00 96.75 185 PRO A C 1
ATOM 1431 O O . PRO A 1 185 ? -13.559 -15.437 30.334 1.00 96.75 185 PRO A O 1
ATOM 1434 N N . GLU A 1 186 ? -15.018 -16.835 29.374 1.00 96.19 186 GLU A N 1
ATOM 1435 C CA . GLU A 1 186 ? -14.201 -17.069 28.175 1.00 96.19 186 GLU A CA 1
ATOM 1436 C C . GLU A 1 186 ? -13.997 -15.787 27.358 1.00 96.19 186 GLU A C 1
ATOM 1438 O O . GLU A 1 186 ? -12.878 -15.478 26.942 1.00 96.19 186 GLU A O 1
ATOM 1443 N N . VAL A 1 187 ? -15.068 -15.007 27.172 1.00 95.75 187 VAL A N 1
ATOM 1444 C CA . VAL A 1 187 ? -15.017 -13.735 26.440 1.00 95.75 187 VAL A CA 1
ATOM 1445 C C . VAL A 1 187 ? -14.153 -12.735 27.205 1.00 95.75 187 VAL A C 1
ATOM 1447 O O . VAL A 1 187 ? -13.269 -12.110 26.620 1.00 95.75 187 VAL A O 1
ATOM 1450 N N . ALA A 1 188 ? -14.350 -12.625 28.522 1.00 96.44 188 ALA A N 1
ATOM 1451 C CA . ALA A 1 188 ? -13.548 -11.749 29.370 1.00 96.44 188 ALA A CA 1
ATOM 1452 C C . ALA A 1 188 ? -12.049 -12.085 29.305 1.00 96.44 188 ALA A C 1
ATOM 1454 O O . ALA A 1 188 ? -11.223 -11.176 29.180 1.00 96.44 188 ALA A O 1
ATOM 1455 N N . ALA A 1 189 ? -11.688 -13.372 29.323 1.00 95.94 189 ALA A N 1
ATOM 1456 C CA . ALA A 1 189 ? -10.300 -13.815 29.213 1.00 95.94 189 ALA A CA 1
ATOM 1457 C C . ALA A 1 189 ? -9.677 -13.426 27.862 1.00 95.94 189 ALA A C 1
ATOM 1459 O O . ALA A 1 189 ? -8.572 -12.880 27.823 1.00 95.94 189 ALA A O 1
ATOM 1460 N N . GLN A 1 190 ? -10.399 -13.643 26.757 1.00 96.06 190 GLN A N 1
ATOM 1461 C CA . GLN A 1 190 ? -9.924 -13.289 25.415 1.00 96.06 190 GLN A CA 1
ATOM 1462 C C . GLN A 1 190 ? -9.742 -11.778 25.250 1.00 96.06 190 GLN A C 1
ATOM 1464 O O . GLN A 1 190 ? -8.704 -11.322 24.768 1.00 96.06 190 GLN A O 1
ATOM 1469 N N . VAL A 1 191 ? -10.727 -10.989 25.683 1.00 94.88 191 VAL A N 1
ATOM 1470 C CA . VAL A 1 191 ? -10.652 -9.523 25.647 1.00 94.88 191 VAL A CA 1
ATOM 1471 C C . VAL A 1 191 ? -9.487 -9.014 26.499 1.00 94.88 191 VAL A C 1
ATOM 1473 O O . VAL A 1 191 ? -8.711 -8.179 26.035 1.00 94.88 191 VAL A O 1
ATOM 1476 N N . SER A 1 192 ? -9.317 -9.542 27.713 1.00 93.81 192 SER A N 1
ATOM 1477 C CA . SER A 1 192 ? -8.225 -9.143 28.610 1.00 93.81 192 SER A CA 1
ATOM 1478 C C . SER A 1 192 ? -6.852 -9.463 28.016 1.00 93.81 192 SER A C 1
ATOM 1480 O O . SER A 1 192 ? -5.935 -8.644 28.100 1.00 93.81 192 SER A O 1
ATOM 1482 N N . TYR A 1 193 ? -6.714 -10.616 27.354 1.00 94.69 193 TYR A N 1
ATOM 1483 C CA . TYR A 1 193 ? -5.489 -10.982 26.646 1.00 94.69 193 TYR A CA 1
ATOM 1484 C C . TYR A 1 193 ? -5.169 -10.008 25.501 1.00 94.69 193 TYR A C 1
ATOM 1486 O O . TYR A 1 193 ? -4.035 -9.536 25.386 1.00 94.69 193 TYR A O 1
ATOM 1494 N N . GLU A 1 194 ? -6.160 -9.648 24.682 1.00 94.19 194 GLU A N 1
ATOM 1495 C CA . GLU A 1 194 ? -5.960 -8.691 23.586 1.00 94.19 194 GLU A CA 1
ATOM 1496 C C . GLU A 1 194 ? -5.639 -7.274 24.090 1.00 94.19 194 GLU A C 1
ATOM 1498 O O . GLU A 1 194 ? -4.789 -6.586 23.514 1.00 94.19 194 GLU A O 1
ATOM 1503 N N . ILE A 1 195 ? -6.244 -6.849 25.204 1.00 92.62 195 ILE A N 1
ATOM 1504 C CA . ILE A 1 195 ? -5.898 -5.593 25.885 1.00 92.62 195 ILE A CA 1
ATOM 1505 C C . ILE A 1 195 ? -4.433 -5.618 26.346 1.00 92.62 195 ILE A C 1
ATOM 1507 O O . ILE A 1 195 ? -3.685 -4.677 26.061 1.00 92.62 195 ILE A O 1
ATOM 1511 N N . TRP A 1 196 ? -3.999 -6.697 27.009 1.00 91.56 196 TRP A N 1
ATOM 1512 C CA . TRP A 1 196 ? -2.614 -6.866 27.463 1.00 91.56 196 TRP A CA 1
ATOM 1513 C C . TRP A 1 196 ? -1.622 -6.812 26.297 1.00 91.56 196 TRP A C 1
ATOM 1515 O O . TRP A 1 196 ? -0.647 -6.059 26.340 1.00 91.56 196 TRP A O 1
ATOM 1525 N N . LYS A 1 197 ? -1.906 -7.546 25.217 1.00 92.00 197 LYS A N 1
ATOM 1526 C CA . LYS A 1 197 ? -1.070 -7.608 24.012 1.00 92.00 197 LYS A CA 1
ATOM 1527 C C . LYS A 1 197 ? -0.883 -6.238 23.362 1.00 92.00 197 LYS A C 1
ATOM 1529 O O . LYS A 1 197 ? 0.207 -5.922 22.888 1.00 92.00 197 LYS A O 1
ATOM 1534 N N . ARG A 1 198 ? -1.932 -5.411 23.343 1.00 86.88 198 ARG A N 1
ATOM 1535 C CA . ARG A 1 198 ? -1.884 -4.052 22.786 1.00 86.88 198 ARG A CA 1
ATOM 1536 C C . ARG A 1 198 ? -1.212 -3.039 23.705 1.00 86.88 198 ARG A C 1
ATOM 1538 O O . ARG A 1 198 ? -0.719 -2.026 23.212 1.00 86.88 198 ARG A O 1
ATOM 1545 N N . ASN A 1 199 ? -1.195 -3.278 25.016 1.00 80.12 199 ASN A N 1
ATOM 1546 C CA . ASN A 1 199 ? -0.712 -2.297 25.984 1.00 80.12 199 ASN A CA 1
ATOM 1547 C C . ASN A 1 199 ? 0.127 -2.917 27.122 1.00 80.12 199 ASN A C 1
ATOM 1549 O O . ASN A 1 199 ? -0.192 -2.742 28.301 1.00 80.12 199 ASN A O 1
ATOM 1553 N N . PRO A 1 200 ? 1.264 -3.573 26.810 1.00 69.25 200 PRO A N 1
ATOM 1554 C CA . PRO A 1 200 ? 2.060 -4.299 27.805 1.00 69.25 200 PRO A CA 1
ATOM 1555 C C . PRO A 1 200 ? 2.676 -3.392 28.887 1.00 69.25 200 PRO A C 1
ATOM 1557 O O . PRO A 1 200 ? 3.135 -3.880 29.915 1.00 69.25 200 PRO A O 1
ATOM 1560 N N . LYS A 1 201 ? 2.703 -2.069 28.667 1.00 65.62 201 LYS A N 1
ATOM 1561 C CA . LYS A 1 201 ? 3.313 -1.080 29.571 1.00 65.62 201 LYS A CA 1
ATOM 1562 C C . LYS A 1 201 ? 2.365 -0.521 30.641 1.00 65.62 201 LYS A C 1
ATOM 1564 O O . LYS A 1 201 ? 2.854 0.107 31.566 1.00 65.62 201 LYS A O 1
ATOM 1569 N N . ARG A 1 202 ? 1.043 -0.706 30.523 1.00 59.47 202 ARG A N 1
ATOM 1570 C CA . ARG A 1 202 ? 0.048 -0.126 31.456 1.00 59.47 202 ARG A CA 1
ATOM 1571 C C . ARG A 1 202 ? -0.282 -1.004 32.672 1.00 59.47 202 ARG A C 1
ATOM 1573 O O . ARG A 1 202 ? -1.018 -0.556 33.540 1.00 59.47 202 ARG A O 1
ATOM 1580 N N . LEU A 1 203 ? 0.222 -2.237 32.711 1.00 54.22 203 LEU A N 1
ATOM 1581 C CA . LEU A 1 203 ? -0.089 -3.246 33.735 1.00 54.22 203 LEU A CA 1
ATOM 1582 C C . LEU A 1 203 ? 1.114 -3.575 34.645 1.00 54.22 203 LEU A C 1
ATOM 1584 O O . LEU A 1 203 ? 1.086 -4.577 35.353 1.00 54.22 203 LEU A O 1
ATOM 1588 N N . ARG A 1 204 ? 2.177 -2.762 34.590 1.00 44.84 204 ARG A N 1
ATOM 1589 C CA . ARG A 1 204 ? 3.289 -2.759 35.552 1.00 44.84 204 ARG A CA 1
ATOM 1590 C C . ARG A 1 204 ? 3.149 -1.547 36.454 1.00 44.84 204 ARG A C 1
ATOM 1592 O O . ARG A 1 204 ? 3.490 -1.688 37.643 1.00 44.84 204 ARG A O 1
#

Radius of gyration: 46.99 Å; chains: 1; bounding box: 87×37×124 Å

Secondary structure (DSSP, 8-state):
------------SSSSS--SS---SS-S--------------------------HHHHHHHHHHHHHHHHHHHHHHHHHHHHHHHHHHHHHHHHHHHHHHHHHHHHHHHHHHHHHHHHHHHHHHHHHHHHHHHHHHHHHTS-HHHHHHHHHHHHHH-HHHHHHHHHHS-HHHHHHHHHHHHHH-HHHHHHHHHHHHHH-TTS--

pLDDT: mean 79.63, std 23.12, range [33.69, 98.62]

Foldseek 3Di:
DDDDDDPDDDDDDPDPDPPDPDPDPDDDDDDDDDDDDDDDDDDDDDDDDDPPDPVVVVVVVVVVVVVVVVVVVVVVVVVVVVVVVVVVVVVVVVVVVVVVVVVVVVVVVVVVVVVVVVVVVVVVVVCPVVLVVVLVVLQPDDLLVLLVVLVVVCVVPVVSSLVSLVPHDVVSSVSNLVSNCVVPVVSSVVSVVVNCVVCVPPPD

Sequence (204 aa):
MIRRVGRRRILAGLAAANLVNAVAAAAILAVVSLAGRESRAQQTVPEALDPLADPVKAEALERERTFRELVEELRAKKAEIERREADISERERQVVILREELAAELEAVKEARAALARERKAFEELRAPSFERLLKAYEGMEPDNAAKALAELFRRDQMVVVDLLLGLKPRQAAAALDALAAAQPEVAAQVSYEIWKRNPKRLR